Protein 3MTS (pdb70)

InterPro domains:
  IPR000953 Chromo/chromo shadow domain [PS50013] (43-91)
  IPR000953 Chromo/chromo shadow domain [SM00298] (42-94)
  IPR001214 SET domain [PF00856] (255-366)
  IPR001214 SET domain [PS50280] (243-366)
  IPR001214 SET domain [SM00317] (243-372)
  IPR003616 Post-SET domain [PS50868] (396-412)
  IPR003616 Post-SET domain [SM00508] (396-412)
  IPR007728 Pre-SET domain [PF05033] (141-235)
  IPR007728 Pre-SET domain [PS50867] (179-240)
  IPR007728 Pre-SET domain [SM00468] (132-227)
  IPR011381 Histone-lysine N-methyltransferase SUV39H1/2-like [PIRSF009343] (6-412)
  IPR011381 Histone-lysine N-methyltransferase SUV39H1/2-like [PS51579] (1-411)
  IPR016197 Chromo-like domain superfamily [SSF54160] (30-92)
  IPR023779 Chromo domain, conserved site [PS00598] (60-80)
  IPR023780 Chromo domain [PF00385] (43-91)
  IPR046341 SET domain superfamily [G3DSA:2.170.270.10] (137-412)
  IPR046341 SET domain superfamily [SSF82199] (143-369)
  IPR050973 Histone-lysine N-methyltransferase, H3 Lys-9 specific [PTHR46223] (3-412)

Solvent-accessible surface area: 11689 Å² total; per-residue (Å²): 100,88,18,93,94,17,60,62,11,64,80,112,94,91,61,55,63,3,39,0,18,46,160,76,124,90,63,99,84,26,61,92,31,28,66,136,96,13,153,20,87,206,66,11,134,100,31,32,96,55,33,11,129,36,25,20,164,60,38,59,95,133,100,98,16,26,22,0,29,50,10,26,96,114,223,96,55,49,68,4,38,0,24,45,103,74,128,85,73,102,93,26,62,115,32,32,71,106,101,4,170,12,91,87,1,11,76,0,6,35,64,7,7,11,80,7,10,24,103,93,72,70,103,114,87,9,28,25,0,30,68,60,99,108,96,219,153,53,47,62,0,40,0,21,39,108,76,124,80,90,114,39,30,61,101,28,43,93,139,103,20,94,18,105,88,2,9,75,0,1,48,56,7,69,96,46,20,109,143,92,165

GO terms:
  GO:0000785 chromatin (C, IDA)
  GO:0000792 heterochromatin (C, IDA)
  GO:0005634 nucleus (C, IDA)
  GO:0005721 pericentric heterochromatin (C, IDA)
  GO:0044725 epigenetic programming in the zygotic pronuclei (P, IDA)
  GO:0031507 heterochromatin formation (P, IDA)
  GO:0070828 heterochromatin organization (P, IDA)
  GO:0140949 histone H3K9 trimethyltransferase activity (F, IDA)
  GO:0071456 cellular response to hypoxia (P, IDA)
  GO:0046974 histone H3K9 methyltransferase activity (F, IDA)
  GO:0006974 DNA damage response (P, IDA)
  GO:0000122 negative regulation of transcription by RNA polymerase II (P, IMP)
  GO:0033553 rDNA heterochromatin (C, IDA)
  GO:0005677 chromatin silencing complex (C, IDA)
  GO:0031508 pericentric heterochromatin formation (P, IDA)
  GO:0140258 histone H3K14ub reader activity (F, IDA)
  GO:0000183 rDNA heterochromatin formation (P, IDA)
  GO:0005634 nucleus (C, EXP)
  GO:0005652 nuclear lamina (C, EXP)
  GO:0005694 chromosome (C, EXP)

B-factor: mean 42.39, std 12.96, range [16.08, 87.08]

Foldseek 3Di:
DDFPAWDDWDDDDPWIWTFTDDDPDDPVPTDIDTPVVDDPPVRVVVVVVVVVVVVVVVVVVD/DAFPAWDDWDDDDPWIWTFTDHPPDDPVVTDIDTPVVDDCVVRVVVVVVVVVVVVVVVVPD/DAFPAWDDWDADPNWIKTFTDHVPDDPVPTDIDTPVVDDPPVRVVVVVVVVVVVVVVD

CATH classification: 2.40.50.40

Sequence (181 aa):
GEVEYLCDYKKIREQEYYLVKWRGYPDSESTWEPRQNLKCVRILKQFHKDLERELLRRHHRSGEVEYLCDYKKIREQEYYLVKWRGYPDSESTWEPRQNLKCVRILKQFHKDLERELLRRHHRGEVEYLCDYKKIREQEYYLVKWRGYPDSESTWEPRQNLKCVRILKQFHKDLERELLRR

Radius of gyration: 18.35 Å; Cα contacts (8 Å, |Δi|>4): 255; chains: 3; bounding box: 36×42×57 Å

Organism: Homo sapiens (NCBI:txid9606)

Nearest PDB structures (foldseek):
  3mts-assembly2_B  TM=9.849E-01  e=9.466E-09  Homo sapiens
  3mts-assembly3_C  TM=9.686E-01  e=2.629E-08  Homo sapiens
  1q3l-assembly1_A  TM=9.397E-01  e=1.989E-03  Drosophila melanogaster
  3f2u-assembly1_A-2  TM=8.766E-01  e=2.567E-03  Homo sapiens
  3gv6-assembly1_A  TM=8.962E-01  e=7.599E-03  Homo sapiens

Structure (mmCIF, N/CA/C/O backbone):
data_3MTS
#
_entry.id   3MTS
#
_cell.length_a   99.528
_cell.length_b   99.528
_cell.length_c   118.321
_cell.angle_alpha   90.00
_cell.angle_beta   90.00
_cell.angle_gamma   120.00
#
_symmetry.space_group_name_H-M   'H 3 2'
#
loop_
_entity.id
_entity.type
_entity.pdbx_description
1 polymer 'Histone-lysine N-methyltransferase SUV39H1'
2 water water
#
loop_
_atom_site.group_PDB
_atom_site.id
_atom_site.type_symbol
_atom_site.label_atom_id
_atom_site.label_alt_id
_atom_site.label_comp_id
_atom_site.label_asym_id
_atom_site.label_entity_id
_atom_site.label_seq_id
_atom_site.pdbx_PDB_ins_code
_atom_site.Cartn_x
_atom_site.Cartn_y
_atom_site.Cartn_z
_atom_site.occupancy
_atom_site.B_iso_or_equiv
_atom_site.auth_seq_id
_atom_site.auth_comp_id
_atom_site.auth_asym_id
_atom_site.auth_atom_id
_atom_site.pdbx_PDB_model_num
ATOM 1 N N . GLY A 1 1 ? -20.591 17.936 48.896 1.00 43.06 43 GLY A N 1
ATOM 2 C CA . GLY A 1 1 ? -19.198 18.421 49.155 1.00 41.14 43 GLY A CA 1
ATOM 3 C C . GLY A 1 1 ? -18.881 19.514 48.155 1.00 40.56 43 GLY A C 1
ATOM 4 O O . GLY A 1 1 ? -19.201 19.386 46.982 1.00 41.43 43 GLY A O 1
ATOM 5 N N . GLU A 1 2 ? -18.294 20.606 48.617 1.00 38.81 44 GLU A N 1
ATOM 6 C CA . GLU A 1 2 ? -17.999 21.714 47.722 1.00 38.01 44 GLU A CA 1
ATOM 7 C C . GLU A 1 2 ? -16.507 22.000 47.751 1.00 35.31 44 GLU A C 1
ATOM 8 O O . GLU A 1 2 ? -15.912 22.207 48.828 1.00 33.98 44 GLU A O 1
ATOM 14 N N . VAL A 1 3 ? -15.905 21.985 46.568 1.00 33.69 45 VAL A N 1
ATOM 15 C CA . VAL A 1 3 ? -14.490 22.293 46.449 1.00 32.35 45 VAL A CA 1
ATOM 16 C C . VAL A 1 3 ? -14.337 23.790 46.605 1.00 32.48 45 VAL A C 1
ATOM 17 O O . VAL A 1 3 ? -14.944 24.552 45.837 1.00 33.81 45 VAL A O 1
ATOM 21 N N . GLU A 1 4 ? -13.546 24.216 47.592 1.00 31.25 46 GLU A N 1
ATOM 22 C CA . GLU A 1 4 ? -13.146 25.615 47.673 1.00 32.38 46 GLU A CA 1
ATOM 23 C C . GLU A 1 4 ? -12.028 25.947 46.676 1.00 31.19 46 GLU A C 1
ATOM 24 O O . GLU A 1 4 ? -12.097 26.950 45.992 1.00 32.16 46 GLU A O 1
ATOM 30 N N . TYR A 1 5 ? -10.988 25.114 46.619 1.00 29.54 47 TYR A N 1
ATOM 31 C CA . TYR A 1 5 ? -9.901 25.270 45.642 1.00 28.33 47 TYR A CA 1
ATOM 32 C C . TYR A 1 5 ? -9.085 23.990 45.537 1.00 27.67 47 TYR A C 1
ATOM 33 O O . TYR A 1 5 ? -9.159 23.122 46.429 1.00 25.86 47 TYR A O 1
ATOM 42 N N . LEU A 1 6 ? -8.317 23.901 44.443 1.00 26.75 48 LEU A N 1
ATOM 43 C CA . LEU A 1 6 ? -7.439 22.773 44.155 1.00 27.16 48 LEU A CA 1
ATOM 44 C C . LEU A 1 6 ? -5.994 23.137 44.486 1.00 27.99 48 LEU A C 1
ATOM 45 O O . LEU A 1 6 ? -5.523 24.235 44.180 1.00 27.09 48 LEU A O 1
ATOM 50 N N . CYS A 1 7 ? -5.290 22.206 45.118 1.00 29.98 49 CYS A N 1
ATOM 51 C CA . CYS A 1 7 ? -3.963 22.482 45.628 1.00 32.08 49 CYS A CA 1
ATOM 52 C C . CYS A 1 7 ? -2.843 21.833 44.833 1.00 32.79 49 CYS A C 1
ATOM 53 O O . CYS A 1 7 ? -1.699 22.250 44.967 1.00 33.87 49 CYS A O 1
ATOM 56 N N . ASP A 1 8 ? -3.163 20.809 44.048 1.00 32.68 50 ASP A N 1
ATOM 57 C CA . ASP A 1 8 ? -2.150 19.994 43.401 1.00 34.90 50 ASP A CA 1
ATOM 58 C C . ASP A 1 8 ? -2.792 18.956 42.476 1.00 35.24 50 ASP A C 1
ATOM 59 O O . ASP A 1 8 ? -4.011 18.753 42.507 1.00 35.13 50 ASP A O 1
ATOM 64 N N . TYR A 1 9 ? -1.976 18.306 41.658 1.00 36.49 51 TYR A N 1
ATOM 65 C CA . TYR A 1 9 ? -2.459 17.410 40.609 1.00 38.05 51 TYR A CA 1
ATOM 66 C C . TYR A 1 9 ? -1.472 16.276 40.397 1.00 41.07 51 TYR A C 1
ATOM 67 O O . TYR A 1 9 ? -0.273 16.510 40.364 1.00 41.54 51 TYR A O 1
ATOM 76 N N . LYS A 1 10 ? -1.969 15.052 40.262 1.00 43.91 52 LYS A N 1
ATOM 77 C CA . LYS A 1 10 ? -1.100 13.916 39.929 1.00 48.87 52 LYS A CA 1
ATOM 78 C C . LYS A 1 10 ? -1.847 12.907 39.073 1.00 51.91 52 LYS A C 1
ATOM 79 O O . LYS A 1 10 ? -3.089 12.894 39.019 1.00 50.95 52 LYS A O 1
ATOM 85 N N . LYS A 1 11 ? -1.079 12.078 38.382 1.00 56.58 53 LYS A N 1
ATOM 86 C CA . LYS A 1 11 ? -1.646 11.124 37.460 1.00 60.48 53 LYS A CA 1
ATOM 87 C C . LYS A 1 11 ? -1.008 9.776 37.722 1.00 65.32 53 LYS A C 1
ATOM 88 O O . LYS A 1 11 ? 0.162 9.589 37.404 1.00 67.61 53 LYS A O 1
ATOM 94 N N . ILE A 1 12 ? -1.751 8.856 38.346 1.00 67.85 54 ILE A N 1
ATOM 95 C CA . ILE A 1 12 ? -1.334 7.442 38.384 1.00 73.56 54 ILE A CA 1
ATOM 96 C C . ILE A 1 12 ? -2.432 6.492 37.883 1.00 76.41 54 ILE A C 1
ATOM 97 O O . ILE A 1 12 ? -3.510 6.440 38.471 1.00 75.73 54 ILE A O 1
ATOM 102 N N . ARG A 1 13 ? -2.203 5.773 36.786 1.00 80.38 55 ARG A N 1
ATOM 103 C CA . ARG A 1 13 ? -1.154 6.036 35.794 1.00 81.28 55 ARG A CA 1
ATOM 104 C C . ARG A 1 13 ? -1.916 6.463 34.549 1.00 80.28 55 ARG A C 1
ATOM 105 O O . ARG A 1 13 ? -1.394 7.198 33.700 1.00 79.46 55 ARG A O 1
ATOM 107 N N . GLU A 1 14 ? -3.153 5.970 34.455 1.00 80.91 56 GLU A N 1
ATOM 108 C CA . GLU A 1 14 ? -4.172 6.502 33.559 1.00 78.91 56 GLU A CA 1
ATOM 109 C C . GLU A 1 14 ? -5.089 7.458 34.334 1.00 74.05 56 GLU A C 1
ATOM 110 O O . GLU A 1 14 ? -5.658 8.384 33.761 1.00 71.72 56 GLU A O 1
ATOM 112 N N . GLN A 1 15 ? -5.209 7.237 35.641 1.00 72.35 57 GLN A N 1
ATOM 113 C CA . GLN A 1 15 ? -6.147 7.973 36.487 1.00 68.27 57 GLN A CA 1
ATOM 114 C C . GLN A 1 15 ? -5.586 9.316 37.022 1.00 62.90 57 GLN A C 1
ATOM 115 O O . GLN A 1 15 ? -4.495 9.362 37.591 1.00 62.42 57 GLN A O 1
ATOM 121 N N . GLU A 1 16 ? -6.336 10.400 36.836 1.00 59.04 58 GLU A N 1
ATOM 122 C CA . GLU A 1 16 ? -5.958 11.722 37.389 1.00 54.52 58 GLU A CA 1
ATOM 123 C C . GLU A 1 16 ? -6.536 11.985 38.790 1.00 51.49 58 GLU A C 1
ATOM 124 O O . GLU A 1 16 ? -7.701 11.681 39.049 1.00 51.73 58 GLU A O 1
ATOM 130 N N . TYR A 1 17 ? -5.712 12.574 39.662 1.00 48.55 59 TYR A N 1
ATOM 131 C CA . TYR A 1 17 ? -6.087 12.936 41.045 1.00 45.88 59 TYR A CA 1
ATOM 132 C C . TYR A 1 17 ? -5.787 14.398 41.359 1.00 42.18 59 TYR A C 1
ATOM 133 O O . TYR A 1 17 ? -4.793 14.948 40.883 1.00 41.84 59 TYR A O 1
ATOM 142 N N . TYR A 1 18 ? -6.628 14.996 42.204 1.00 39.37 60 TYR A N 1
ATOM 143 C CA . TYR A 1 18 ? -6.525 16.401 42.602 1.00 35.89 60 TYR A CA 1
ATOM 144 C C . TYR A 1 18 ? -6.526 16.522 44.120 1.00 35.17 60 TYR A C 1
ATOM 145 O O . TYR A 1 18 ? -7.342 15.867 44.783 1.00 35.30 60 TYR A O 1
ATOM 154 N N . LEU A 1 19 ? -5.606 17.326 44.666 1.00 33.24 61 LEU A N 1
ATOM 155 C CA . LEU A 1 19 ? -5.597 17.587 46.098 1.00 32.56 61 LEU A CA 1
ATOM 156 C C . LEU A 1 19 ? -6.624 18.715 46.342 1.00 31.09 61 LEU A C 1
ATOM 157 O O . LEU A 1 19 ? -6.457 19.848 45.888 1.00 30.16 61 LEU A O 1
ATOM 162 N N . VAL A 1 20 ? -7.713 18.360 47.014 1.00 30.84 62 VAL A N 1
ATOM 163 C CA . VAL A 1 20 ? -8.908 19.203 47.100 1.00 30.08 62 VAL A CA 1
ATOM 164 C C . VAL A 1 20 ? -8.995 19.832 48.477 1.00 29.58 62 VAL A C 1
ATOM 165 O O . VAL A 1 20 ? -9.046 19.108 49.495 1.00 31.42 62 VAL A O 1
ATOM 169 N N . LYS A 1 21 ? -9.026 21.155 48.534 1.00 27.94 63 LYS A N 1
ATOM 170 C CA . LYS A 1 21 ? -9.382 21.840 49.784 1.00 28.61 63 LYS A CA 1
ATOM 171 C C . LYS A 1 21 ? -10.910 22.043 49.873 1.00 28.40 63 LYS A C 1
ATOM 172 O O . LYS A 1 21 ? -11.483 22.823 49.127 1.00 27.65 63 LYS A O 1
ATOM 178 N N . TRP A 1 22 ? -11.554 21.335 50.796 1.00 29.10 64 TRP A N 1
ATOM 179 C CA . TRP A 1 22 ? -13.020 21.366 50.929 1.00 29.54 64 TRP A CA 1
ATOM 180 C C . TRP A 1 22 ? -13.523 22.574 51.704 1.00 30.91 64 TRP A C 1
ATOM 181 O O . TRP A 1 22 ? -12.964 22.939 52.750 1.00 31.01 64 TRP A O 1
ATOM 192 N N . ARG A 1 23 ? -14.590 23.176 51.198 1.00 31.67 65 ARG A N 1
ATOM 193 C CA . ARG A 1 23 ? -15.324 24.180 51.958 1.00 34.71 65 ARG A CA 1
ATOM 194 C C . ARG A 1 23 ? -15.696 23.586 53.311 1.00 35.51 65 ARG A C 1
ATOM 195 O O . ARG A 1 23 ? -16.225 22.472 53.374 1.00 35.49 65 ARG A O 1
ATOM 203 N N . GLY A 1 24 ? -15.383 24.308 54.385 1.00 36.72 66 GLY A N 1
ATOM 204 C CA . GLY A 1 24 ? -15.699 23.853 55.745 1.00 38.15 66 GLY A CA 1
ATOM 205 C C . GLY A 1 24 ? -14.638 22.993 56.401 1.00 38.66 66 GLY A C 1
ATOM 206 O O . GLY A 1 24 ? -14.817 22.541 57.525 1.00 39.80 66 GLY A O 1
ATOM 207 N N . TYR A 1 25 ? -13.541 22.725 55.697 1.00 38.33 67 TYR A N 1
ATOM 208 C CA . TYR A 1 25 ? -12.405 22.013 56.296 1.00 39.69 67 TYR A CA 1
ATOM 209 C C . TYR A 1 25 ? -11.249 22.993 56.287 1.00 41.65 67 TYR A C 1
ATOM 210 O O . TYR A 1 25 ? -11.199 23.849 55.394 1.00 42.21 67 TYR A O 1
ATOM 219 N N . PRO A 1 26 ? -10.320 22.897 57.262 1.00 43.77 68 PRO A N 1
ATOM 220 C CA . PRO A 1 26 ? -9.088 23.701 57.153 1.00 45.94 68 PRO A CA 1
ATOM 221 C C . PRO A 1 26 ? -8.206 23.245 55.974 1.00 45.82 68 PRO A C 1
ATOM 222 O O . PRO A 1 26 ? -8.375 22.124 55.502 1.00 44.67 68 PRO A O 1
ATOM 226 N N . ASP A 1 27 ? -7.268 24.092 55.526 1.00 48.57 69 ASP A N 1
ATOM 227 C CA . ASP A 1 27 ? -6.283 23.714 54.465 1.00 49.55 69 ASP A CA 1
ATOM 228 C C . ASP A 1 27 ? -5.569 22.366 54.702 1.00 50.88 69 ASP A C 1
ATOM 229 O O . ASP A 1 27 ? -5.391 21.581 53.777 1.00 51.18 69 ASP A O 1
ATOM 231 N N . SER A 1 28 ? -5.176 22.084 55.931 1.00 53.27 70 SER A N 1
ATOM 232 C CA . SER A 1 28 ? -4.459 20.844 56.208 1.00 54.92 70 SER A CA 1
ATOM 233 C C . SER A 1 28 ? -5.369 19.613 56.099 1.00 54.18 70 SER A C 1
ATOM 234 O O . SER A 1 28 ? -4.892 18.470 56.183 1.00 55.92 70 SER A O 1
ATOM 237 N N . GLU A 1 29 ? -6.673 19.830 55.936 1.00 52.08 71 GLU A N 1
ATOM 238 C CA . GLU A 1 29 ? -7.567 18.697 55.769 1.00 50.89 71 GLU A CA 1
ATOM 239 C C . GLU A 1 29 ? -7.887 18.392 54.309 1.00 47.89 71 GLU A C 1
ATOM 240 O O . GLU A 1 29 ? -8.813 17.631 54.028 1.00 47.91 71 GLU A O 1
ATOM 246 N N . SER A 1 30 ? -7.109 18.944 53.380 1.00 45.38 72 SER A N 1
ATOM 247 C CA . SER A 1 30 ? -7.328 18.640 51.963 1.00 42.24 72 SER A CA 1
ATOM 248 C C . SER A 1 30 ? -7.094 17.143 51.661 1.00 41.58 72 SER A C 1
ATOM 249 O O . SER A 1 30 ? -6.285 16.507 52.314 1.00 43.08 72 SER A O 1
ATOM 252 N N . THR A 1 31 ? -7.840 16.577 50.715 1.00 39.50 73 THR A N 1
ATOM 253 C CA . THR A 1 31 ? -7.698 15.156 50.378 1.00 39.80 73 THR A CA 1
ATOM 254 C C . THR A 1 31 ? -7.579 14.943 48.872 1.00 38.89 73 THR A C 1
ATOM 255 O O . THR A 1 31 ? -8.116 15.717 48.072 1.00 36.28 73 THR A O 1
ATOM 259 N N . TRP A 1 32 ? -6.904 13.859 48.502 1.00 39.71 74 TRP A N 1
ATOM 260 C CA . TRP A 1 32 ? -6.735 13.509 47.102 1.00 39.38 74 TRP A CA 1
ATOM 261 C C . TRP A 1 32 ? -8.016 12.910 46.555 1.00 39.66 74 TRP A C 1
ATOM 262 O O . TRP A 1 32 ? -8.595 12.021 47.162 1.00 40.61 74 TRP A O 1
ATOM 273 N N . GLU A 1 33 ? -8.466 13.402 45.404 1.00 39.15 75 GLU A N 1
ATOM 274 C CA . GLU A 1 33 ? -9.733 12.952 44.823 1.00 40.05 75 GLU A CA 1
ATOM 275 C C . GLU A 1 33 ? -9.605 12.723 43.329 1.00 41.27 75 GLU A C 1
ATOM 276 O O . GLU A 1 33 ? -9.084 13.590 42.624 1.00 39.58 75 GLU A O 1
ATOM 282 N N . PRO A 1 34 ? -10.126 11.581 42.832 1.00 44.30 76 PRO A N 1
ATOM 283 C CA . PRO A 1 34 ? -10.036 11.267 41.412 1.00 46.77 76 PRO A CA 1
ATOM 284 C C . PRO A 1 34 ? -10.921 12.207 40.598 1.00 46.36 76 PRO A C 1
ATOM 285 O O . PRO A 1 34 ? -11.971 12.624 41.084 1.00 45.38 76 PRO A O 1
ATOM 289 N N . ARG A 1 35 ? -10.493 12.532 39.382 1.00 47.81 77 ARG A N 1
ATOM 290 C CA . ARG A 1 35 ? -11.219 13.469 38.519 1.00 48.78 77 ARG A CA 1
ATOM 291 C C . ARG A 1 35 ? -12.750 13.319 38.489 1.00 50.74 77 ARG A C 1
ATOM 292 O O . ARG A 1 35 ? -13.455 14.328 38.572 1.00 49.12 77 ARG A O 1
ATOM 300 N N . GLN A 1 36 ? -13.265 12.086 38.393 1.00 54.96 78 GLN A N 1
ATOM 301 C CA . GLN A 1 36 ? -14.733 11.874 38.271 1.00 58.33 78 GLN A CA 1
ATOM 302 C C . GLN A 1 36 ? -15.531 12.214 39.527 1.00 57.35 78 GLN A C 1
ATOM 303 O O . GLN A 1 36 ? -16.762 12.335 39.463 1.00 59.32 78 GLN A O 1
ATOM 309 N N . ASN A 1 37 ? -14.859 12.326 40.667 1.00 55.13 79 ASN A N 1
ATOM 310 C CA . ASN A 1 37 ? -15.539 12.775 41.878 1.00 54.53 79 ASN A CA 1
ATOM 311 C C . ASN A 1 37 ? -15.931 14.256 41.843 1.00 52.03 79 ASN A C 1
ATOM 312 O O . ASN A 1 37 ? -16.815 14.676 42.593 1.00 51.81 79 ASN A O 1
ATOM 317 N N . LEU A 1 38 ? -15.281 15.037 40.974 1.00 50.41 80 LEU A N 1
ATOM 318 C CA . LEU A 1 38 ? -15.397 16.505 41.017 1.00 47.90 80 LEU A CA 1
ATOM 319 C C . LEU A 1 38 ? -16.240 17.106 39.883 1.00 48.85 80 LEU A C 1
ATOM 320 O O . LEU A 1 38 ? -16.150 16.684 38.733 1.00 50.02 80 LEU A O 1
ATOM 325 N N . LYS A 1 39 ? -17.039 18.108 40.245 1.00 48.66 81 LYS A N 1
ATOM 326 C CA . LYS A 1 39 ? -17.959 18.814 39.349 1.00 50.12 81 LYS A CA 1
ATOM 327 C C . LYS A 1 39 ? -17.448 20.231 39.008 1.00 47.74 81 LYS A C 1
ATOM 328 O O . LYS A 1 39 ? -17.955 20.879 38.087 1.00 49.58 81 LYS A O 1
ATOM 334 N N . CYS A 1 40 ? -16.436 20.691 39.739 1.00 43.94 82 CYS A N 1
ATOM 335 C CA . CYS A 1 40 ? -15.985 22.086 39.685 1.00 41.78 82 CYS A CA 1
ATOM 336 C C . CYS A 1 40 ? -15.174 22.457 38.433 1.00 39.86 82 CYS A C 1
ATOM 337 O O . CYS A 1 40 ? -13.953 22.703 38.518 1.00 37.17 82 CYS A O 1
ATOM 340 N N . VAL A 1 41 ? -15.852 22.517 37.286 1.00 39.94 83 VAL A N 1
ATOM 341 C CA . VAL A 1 41 ? -15.158 22.663 36.006 1.00 39.15 83 VAL A CA 1
ATOM 342 C C . VAL A 1 41 ? -14.455 24.008 35.813 1.00 36.95 83 VAL A C 1
ATOM 343 O O . VAL A 1 41 ? -13.384 24.041 35.221 1.00 34.64 83 VAL A O 1
ATOM 347 N N . ARG A 1 42 ? -15.034 25.098 36.324 1.00 36.53 84 ARG A N 1
ATOM 348 C CA . ARG A 1 42 ? -14.398 26.432 36.211 1.00 35.53 84 ARG A CA 1
ATOM 349 C C . ARG A 1 42 ? -13.084 26.494 36.982 1.00 33.05 84 ARG A C 1
ATOM 350 O O . ARG A 1 42 ? -12.073 26.971 36.483 1.00 31.50 84 ARG A O 1
ATOM 358 N N . ILE A 1 43 ? -13.120 25.966 38.198 1.00 32.45 85 ILE A N 1
ATOM 359 C CA . ILE A 1 43 ? -11.969 25.875 39.090 1.00 31.79 85 ILE A CA 1
ATOM 360 C C . ILE A 1 43 ? -10.889 24.977 38.462 1.00 29.80 85 ILE A C 1
ATOM 361 O O . ILE A 1 43 ? -9.699 25.259 38.553 1.00 28.50 85 ILE A O 1
ATOM 366 N N . LEU A 1 44 ? -11.312 23.884 37.834 1.00 29.94 86 LEU A N 1
ATOM 367 C CA . LEU A 1 44 ? -10.359 22.968 37.196 1.00 29.63 86 LEU A CA 1
ATOM 368 C C . LEU A 1 44 ? -9.635 23.646 36.049 1.00 28.63 86 LEU A C 1
ATOM 369 O O . LEU A 1 44 ? -8.415 23.503 35.900 1.00 27.00 86 LEU A O 1
ATOM 374 N N . LYS A 1 45 ? -10.404 24.386 35.252 1.00 28.54 87 LYS A N 1
ATOM 375 C CA . LYS A 1 45 ? -9.864 25.137 34.122 1.00 29.73 87 LYS A CA 1
ATOM 376 C C . LYS A 1 45 ? -8.851 26.168 34.658 1.00 27.75 87 LYS A C 1
ATOM 377 O O . LYS A 1 45 ? -7.713 26.161 34.218 1.00 27.19 87 LYS A O 1
ATOM 383 N N . GLN A 1 46 ? -9.244 27.002 35.638 1.00 26.53 88 GLN A N 1
ATOM 384 C CA . GLN A 1 46 ? -8.314 27.999 36.220 1.00 25.58 88 GLN A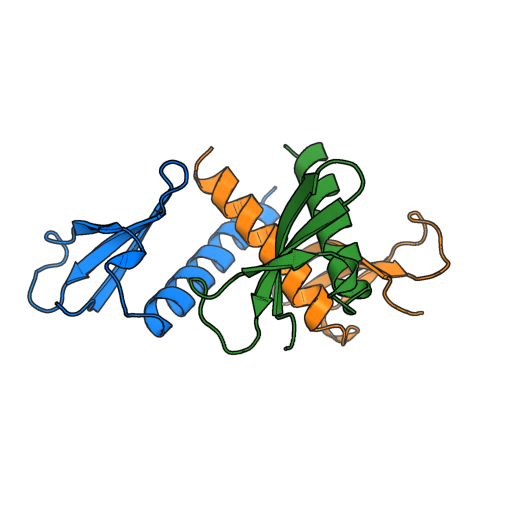 CA 1
ATOM 385 C C . GLN A 1 46 ? -7.049 27.335 36.773 1.00 24.36 88 GLN A C 1
ATOM 386 O O . GLN A 1 46 ? -5.929 27.832 36.548 1.00 23.95 88 GLN A O 1
ATOM 392 N N . PHE A 1 47 ? -7.233 26.210 37.468 1.00 23.67 89 PHE A N 1
ATOM 393 C CA . PHE A 1 47 ? -6.111 25.458 38.052 1.00 24.12 89 PHE A CA 1
ATOM 394 C C . PHE A 1 47 ? -5.180 24.993 36.938 1.00 24.04 89 PHE A C 1
ATOM 395 O O . PHE A 1 47 ? -3.972 25.209 37.007 1.00 23.22 89 PHE A O 1
ATOM 403 N N . HIS A 1 48 ? -5.757 24.408 35.882 1.00 24.91 90 HIS A N 1
ATOM 404 C CA . HIS A 1 48 ? -4.943 23.920 34.782 1.00 25.30 90 HIS A CA 1
ATOM 405 C C . HIS A 1 48 ? -4.212 25.017 34.027 1.00 25.15 90 HIS A C 1
ATOM 406 O O . HIS A 1 48 ? -3.055 24.833 33.695 1.00 25.04 90 HIS A O 1
ATOM 413 N N . LYS A 1 49 ? -4.874 26.143 33.774 1.00 25.43 91 LYS A N 1
ATOM 414 C CA . LYS A 1 49 ? -4.228 27.261 33.109 1.00 26.73 91 LYS A CA 1
ATOM 415 C C . LYS A 1 49 ? -3.057 27.754 33.932 1.00 27.25 91 LYS A C 1
ATOM 416 O O . LYS A 1 49 ? -1.960 27.945 33.399 1.00 27.68 91 LYS A O 1
ATOM 422 N N . ASP A 1 50 ? -3.279 27.910 35.229 1.00 27.09 92 ASP A N 1
ATOM 423 C CA . ASP A 1 50 ? -2.222 28.333 36.125 1.00 27.70 92 ASP A CA 1
ATOM 424 C C . ASP A 1 50 ? -1.028 27.389 36.046 1.00 28.61 92 ASP A C 1
ATOM 425 O O . ASP A 1 50 ? 0.115 27.850 35.835 1.00 29.45 92 ASP A O 1
ATOM 430 N N . LEU A 1 51 ? -1.284 26.080 36.188 1.00 28.23 93 LEU A N 1
ATOM 431 C CA . LEU A 1 51 ? -0.210 25.098 36.118 1.00 29.34 93 LEU A CA 1
ATOM 432 C C . LEU A 1 51 ? 0.436 25.102 34.715 1.00 29.63 93 LEU A C 1
ATOM 433 O O . LEU A 1 51 ? 1.664 25.145 34.606 1.00 30.88 93 LEU A O 1
ATOM 438 N N . GLU A 1 52 ? -0.370 25.108 33.649 1.00 28.47 94 GLU A N 1
ATOM 439 C CA . GLU A 1 52 ? 0.196 25.232 32.290 1.00 28.81 94 GLU A CA 1
ATOM 440 C C . GLU A 1 52 ? 1.201 26.386 32.211 1.00 28.67 94 GLU A C 1
ATOM 441 O O . GLU A 1 52 ? 2.292 26.200 31.681 1.00 28.82 94 GLU A O 1
ATOM 447 N N . ARG A 1 53 ? 0.846 27.572 32.713 1.00 28.50 95 ARG A N 1
ATOM 448 C CA . ARG A 1 53 ? 1.780 28.714 32.643 1.00 31.13 95 ARG A CA 1
ATOM 449 C C . ARG A 1 53 ? 3.121 28.405 33.343 1.00 32.74 95 ARG A C 1
ATOM 450 O O . ARG A 1 53 ? 4.174 28.766 32.835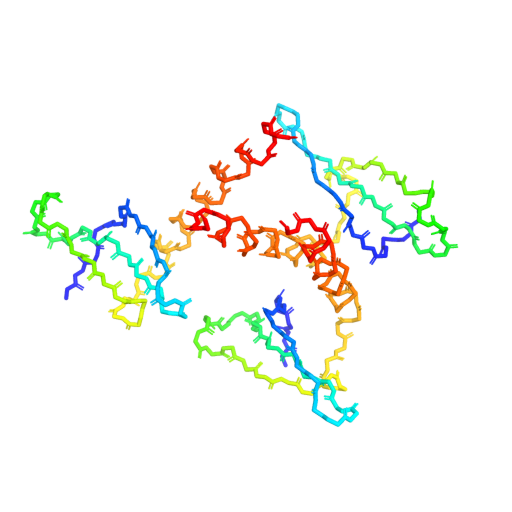 1.00 34.26 95 ARG A O 1
ATOM 458 N N . GLU A 1 54 ? 3.072 27.737 34.498 1.00 33.18 96 GLU A N 1
ATOM 459 C CA . GLU A 1 54 ? 4.277 27.376 35.257 1.00 35.41 96 GLU A CA 1
ATOM 460 C C . GLU A 1 54 ? 5.152 26.360 34.521 1.00 37.33 96 GLU A C 1
ATOM 461 O O . GLU A 1 54 ? 6.375 26.550 34.428 1.00 39.58 96 GLU A O 1
ATOM 463 N N . LEU A 1 55 ? 4.540 25.302 33.985 1.00 36.75 97 LEU A N 1
ATOM 464 C CA . LEU A 1 55 ? 5.275 24.350 33.135 1.00 38.84 97 LEU A CA 1
ATOM 465 C C . LEU A 1 55 ? 5.854 25.014 31.877 1.00 39.04 97 LEU A C 1
ATOM 466 O O . LEU A 1 55 ? 6.955 24.670 31.463 1.00 40.22 97 LEU A O 1
ATOM 471 N N . LEU A 1 56 ? 5.124 25.967 31.290 1.00 38.10 98 LEU A N 1
ATOM 472 C CA . LEU A 1 56 ? 5.638 26.716 30.132 1.00 39.34 98 LEU A CA 1
ATOM 473 C C . LEU A 1 56 ? 6.863 27.536 30.552 1.00 42.07 98 LEU A C 1
ATOM 474 O O . LEU A 1 56 ? 7.898 27.423 29.899 1.00 43.60 98 LEU A O 1
ATOM 479 N N . ARG A 1 57 ? 6.758 28.325 31.635 1.00 43.59 99 ARG A N 1
ATOM 480 C CA . ARG A 1 57 ? 7.933 29.019 32.222 1.00 48.07 99 ARG A CA 1
ATOM 481 C C . ARG A 1 57 ? 9.163 28.089 32.340 1.00 51.27 99 ARG A C 1
ATOM 482 O O . ARG A 1 57 ? 10.249 28.434 31.858 1.00 53.36 99 ARG A O 1
ATOM 490 N N . ARG A 1 58 ? 8.964 26.905 32.935 1.00 53.03 100 ARG A N 1
ATOM 491 C CA . ARG A 1 58 ? 9.983 25.833 33.006 1.00 56.67 100 ARG A CA 1
ATOM 492 C C . ARG A 1 58 ? 10.487 25.283 31.660 1.00 58.70 100 ARG A C 1
ATOM 493 O O . ARG A 1 58 ? 11.663 24.932 31.534 1.00 62.18 100 ARG A O 1
ATOM 495 N N . HIS A 1 59 ? 9.610 25.209 30.659 1.00 57.68 101 HIS A N 1
ATOM 496 C CA . HIS A 1 59 ? 9.953 24.682 29.336 1.00 59.03 101 HIS A CA 1
ATOM 497 C C . HIS A 1 59 ? 10.908 25.661 28.638 1.00 61.06 101 HIS A C 1
ATOM 498 O O . HIS A 1 59 ? 11.864 25.252 27.965 1.00 62.64 101 HIS A O 1
ATOM 505 N N . HIS A 1 60 ? 10.655 26.954 28.844 1.00 61.41 102 HIS A N 1
ATOM 506 C CA . HIS A 1 60 ? 11.458 28.028 28.256 1.00 63.70 102 HIS A CA 1
ATOM 507 C C . HIS A 1 60 ? 12.861 28.082 28.838 1.00 67.31 102 HIS A C 1
ATOM 508 O O . HIS A 1 60 ? 13.823 28.286 28.092 1.00 69.08 102 HIS A O 1
ATOM 515 N N . ARG A 1 61 ? 12.967 27.887 30.158 1.00 68.93 103 ARG A N 1
ATOM 516 C CA . ARG A 1 61 ? 14.264 27.790 30.834 1.00 72.90 103 ARG A CA 1
ATOM 517 C C . ARG A 1 61 ? 15.236 26.899 30.042 1.00 75.66 103 ARG A C 1
ATOM 518 O O . ARG A 1 61 ? 16.383 27.284 29.804 1.00 78.29 103 ARG A O 1
ATOM 520 N N . SER A 1 62 ? 14.756 25.730 29.611 1.00 75.63 104 SER A N 1
ATOM 521 C CA . SER A 1 62 ? 15.554 24.786 28.820 1.00 78.22 104 SER A CA 1
ATOM 522 C C . SER A 1 62 ? 15.544 25.156 27.343 1.00 77.68 104 SER A C 1
ATOM 523 O O . SER A 1 62 ? 16.400 24.701 26.578 1.00 80.43 104 SER A O 1
ATOM 526 N N . GLY B 1 1 ? 2.250 33.892 3.268 1.00 60.80 43 GLY B N 1
ATOM 527 C CA . GLY B 1 1 ? 1.965 32.467 2.927 1.00 60.35 43 GLY B CA 1
ATOM 528 C C . GLY B 1 1 ? 0.860 31.918 3.808 1.00 57.96 43 GLY B C 1
ATOM 529 O O . GLY B 1 1 ? 0.267 32.648 4.607 1.00 56.48 43 GLY B O 1
ATOM 530 N N . GLU B 1 2 ? 0.585 30.625 3.662 1.00 57.39 44 GLU B N 1
ATOM 531 C CA . GLU B 1 2 ? -0.495 29.982 4.410 1.00 55.24 44 GLU B CA 1
ATOM 532 C C . GLU B 1 2 ? 0.065 28.952 5.391 1.00 52.44 44 GLU B C 1
ATOM 533 O O . GLU B 1 2 ? 0.910 28.128 5.012 1.00 52.87 44 GLU B O 1
ATOM 539 N N . VAL B 1 3 ? -0.419 29.010 6.640 1.00 48.80 45 VAL B N 1
ATOM 540 C CA . VAL B 1 3 ? 0.120 28.219 7.744 1.00 45.33 45 VAL B CA 1
ATOM 541 C C . VAL B 1 3 ? -0.247 26.766 7.565 1.00 44.75 45 VAL B C 1
ATOM 542 O O . VAL B 1 3 ? -1.416 26.429 7.551 1.00 45.10 45 VAL B O 1
ATOM 546 N N . GLU B 1 4 ? 0.753 25.904 7.432 1.00 44.21 46 GLU B N 1
ATOM 547 C CA . GLU B 1 4 ? 0.511 24.468 7.395 1.00 43.70 46 GLU B CA 1
ATOM 548 C C . GLU B 1 4 ? 0.447 23.853 8.809 1.00 41.31 46 GLU B C 1
ATOM 549 O O . GLU B 1 4 ? -0.490 23.110 9.127 1.00 40.45 46 GLU B O 1
ATOM 555 N N . TYR B 1 5 ? 1.453 24.145 9.636 1.00 39.44 47 TYR B N 1
ATOM 556 C CA . TYR B 1 5 ? 1.431 23.802 11.060 1.00 37.89 47 TYR B CA 1
ATOM 557 C C . TYR B 1 5 ? 2.547 24.525 11.780 1.00 37.41 47 TYR B C 1
ATOM 558 O O . TYR B 1 5 ? 3.445 25.103 11.136 1.00 38.28 47 TYR B O 1
ATOM 567 N N . LEU B 1 6 ? 2.478 24.482 13.111 1.00 35.51 48 LEU B N 1
ATOM 568 C CA . LEU B 1 6 ? 3.439 25.147 13.970 1.00 35.27 48 LEU B CA 1
ATOM 569 C C . LEU B 1 6 ? 4.438 24.139 14.531 1.00 36.08 48 LEU B C 1
ATOM 570 O O . LEU B 1 6 ? 4.035 23.065 14.977 1.00 35.12 48 LEU B O 1
ATOM 575 N N . CYS B 1 7 ? 5.729 24.488 14.503 1.00 37.57 49 CYS B N 1
ATOM 576 C CA . CYS B 1 7 ? 6.799 23.555 14.931 1.00 39.63 49 CYS B CA 1
ATOM 577 C C . CYS B 1 7 ? 7.369 23.815 16.326 1.00 39.16 49 CYS B C 1
ATOM 578 O O . CYS B 1 7 ? 7.928 22.912 16.975 1.00 39.94 49 CYS B O 1
ATOM 581 N N . ASP B 1 8 ? 7.238 25.048 16.782 1.00 38.44 50 ASP B 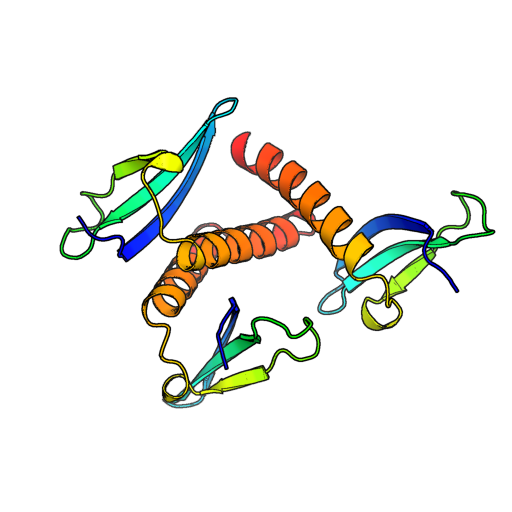N 1
ATOM 582 C CA . ASP B 1 8 ? 7.929 25.467 17.980 1.00 38.87 50 ASP B CA 1
ATOM 583 C C . ASP B 1 8 ? 7.266 26.707 18.528 1.00 37.97 50 ASP B C 1
ATOM 584 O O . ASP B 1 8 ? 6.470 27.350 17.849 1.00 37.21 50 ASP B O 1
ATOM 589 N N . TYR B 1 9 ? 7.593 27.019 19.772 1.00 38.46 51 TYR B N 1
ATOM 590 C CA . TYR B 1 9 ? 6.985 28.106 20.503 1.00 38.34 51 TYR B CA 1
ATOM 591 C C . TYR B 1 9 ? 8.069 28.706 21.395 1.00 40.35 51 TYR B C 1
ATOM 592 O O . TYR B 1 9 ? 8.899 27.965 21.935 1.00 40.61 51 TYR B O 1
ATOM 601 N N . LYS B 1 10 ? 8.078 30.036 21.525 1.00 40.89 52 LYS B N 1
ATOM 602 C CA . LYS B 1 10 ? 9.051 30.739 22.363 1.00 43.79 52 LYS B CA 1
ATOM 603 C C . LYS B 1 10 ? 8.395 32.019 22.880 1.00 44.97 52 LYS B C 1
ATOM 604 O O . LYS B 1 10 ? 7.635 32.669 22.151 1.00 44.31 52 LYS B O 1
ATOM 606 N N . LYS B 1 11 ? 8.644 32.350 24.146 1.00 46.40 53 LYS B N 1
ATOM 607 C CA . LYS B 1 11 ? 8.067 33.546 24.761 1.00 47.80 53 LYS B CA 1
ATOM 608 C C . LYS B 1 11 ? 9.188 34.331 25.415 1.00 50.47 53 LYS B C 1
ATOM 609 O O . LYS B 1 11 ? 9.807 33.860 26.360 1.00 51.51 53 LYS B O 1
ATOM 615 N N . ILE B 1 12 ? 9.472 35.505 24.856 1.00 52.35 54 ILE B N 1
ATOM 616 C CA . ILE B 1 12 ? 10.514 36.402 25.364 1.00 55.99 54 ILE B CA 1
ATOM 617 C C . ILE B 1 12 ? 9.835 37.640 25.937 1.00 57.94 54 ILE B C 1
ATOM 618 O O . ILE B 1 12 ? 9.242 38.438 25.200 1.00 57.41 54 ILE B O 1
ATOM 623 N N . ARG B 1 13 ? 9.918 37.765 27.263 1.00 60.63 55 ARG B N 1
ATOM 624 C CA . ARG B 1 13 ? 9.204 38.788 28.039 1.00 62.95 55 ARG B CA 1
ATOM 625 C C . ARG B 1 13 ? 7.678 38.709 27.839 1.00 61.03 55 ARG B C 1
ATOM 626 O O . ARG B 1 13 ? 7.051 37.705 28.209 1.00 60.03 55 ARG B O 1
ATOM 634 N N . GLU B 1 14 ? 7.085 39.740 27.246 1.00 61.21 56 GLU B N 1
ATOM 635 C CA . GLU B 1 14 ? 5.647 39.739 26.974 1.00 59.36 56 GLU B CA 1
ATOM 636 C C . GLU B 1 14 ? 5.267 39.016 25.668 1.00 56.12 56 GLU B C 1
ATOM 637 O O . GLU B 1 14 ? 4.094 38.671 25.459 1.00 55.05 56 GLU B O 1
ATOM 639 N N . GLN B 1 15 ? 6.267 38.743 24.827 1.00 54.99 57 GLN B N 1
ATOM 640 C CA . GLN B 1 15 ? 6.078 38.456 23.403 1.00 52.28 57 GLN B CA 1
ATOM 641 C C . GLN B 1 15 ? 6.221 36.961 23.004 1.00 49.84 57 GLN B C 1
ATOM 642 O O . GLN B 1 15 ? 7.252 36.316 23.253 1.00 49.51 57 GLN B O 1
ATOM 648 N N . GLU B 1 16 ? 5.167 36.438 22.374 1.00 46.76 58 GLU B N 1
ATOM 649 C CA . GLU B 1 16 ? 5.105 35.051 21.916 1.00 44.37 58 GLU B CA 1
ATOM 650 C C . GLU B 1 16 ? 5.428 34.902 20.435 1.00 42.18 58 GLU B C 1
ATOM 651 O O . GLU B 1 16 ? 4.950 35.668 19.579 1.00 42.09 58 GLU B O 1
ATOM 657 N N . TYR B 1 17 ? 6.199 33.866 20.148 1.00 40.14 59 TYR B N 1
ATOM 658 C CA . TYR B 1 17 ? 6.648 33.556 18.804 1.00 38.40 59 TYR B CA 1
ATOM 659 C C . TYR B 1 17 ? 6.393 32.096 18.515 1.00 35.69 59 TYR B C 1
ATOM 660 O O . TYR B 1 17 ? 6.454 31.277 19.416 1.00 34.35 59 TYR B O 1
ATOM 669 N N . TYR B 1 18 ? 6.118 31.797 17.249 1.00 33.86 60 TYR B N 1
ATOM 670 C CA . TYR B 1 18 ? 5.847 30.454 16.780 1.00 32.73 60 TYR B CA 1
ATOM 671 C C . TYR B 1 18 ? 6.635 30.241 15.506 1.00 34.21 60 TYR B C 1
ATOM 672 O O . TYR B 1 18 ? 6.677 31.122 14.622 1.00 35.27 60 TYR B O 1
ATOM 681 N N . LEU B 1 19 ? 7.257 29.075 15.405 1.00 34.37 61 LEU B N 1
ATOM 682 C CA . LEU B 1 19 ? 7.953 28.698 14.182 1.00 35.93 61 LEU B CA 1
ATOM 683 C C . LEU B 1 19 ? 6.930 28.081 13.232 1.00 35.03 61 LEU B C 1
ATOM 684 O O . LEU B 1 19 ? 6.297 27.088 13.566 1.00 33.57 61 LEU B O 1
ATOM 689 N N . VAL B 1 20 ? 6.758 28.695 12.070 1.00 36.23 62 VAL B N 1
ATOM 690 C CA . VAL B 1 20 ? 5.676 28.333 11.157 1.00 37.05 62 VAL B CA 1
ATOM 691 C C . VAL B 1 20 ? 6.165 27.522 9.962 1.00 39.58 62 VAL B C 1
ATOM 692 O O . VAL B 1 20 ? 7.068 27.950 9.237 1.00 41.78 62 VAL B O 1
ATOM 696 N N . LYS B 1 21 ? 5.583 26.344 9.762 1.00 40.23 63 LYS B N 1
ATOM 697 C CA . LYS B 1 21 ? 5.776 25.637 8.505 1.00 42.88 63 LYS B CA 1
ATOM 698 C C . LYS B 1 21 ? 4.718 26.178 7.556 1.00 43.69 63 LYS B C 1
ATOM 699 O O . LYS B 1 21 ? 3.525 26.118 7.855 1.00 41.72 63 LYS B O 1
ATOM 705 N N . TRP B 1 22 ? 5.173 26.760 6.450 1.00 46.49 64 TRP B N 1
ATOM 706 C CA . TRP B 1 22 ? 4.285 27.363 5.455 1.00 48.73 64 TRP B CA 1
ATOM 707 C C . TRP B 1 22 ? 3.923 26.309 4.411 1.00 51.40 64 TRP B C 1
ATOM 708 O O . TRP B 1 22 ? 4.754 25.450 4.086 1.00 53.35 64 TRP B O 1
ATOM 719 N N . ARG B 1 23 ? 2.695 26.370 3.891 1.00 52.62 65 ARG B N 1
ATOM 720 C CA . ARG B 1 23 ? 2.239 25.422 2.877 1.00 55.87 65 ARG B CA 1
ATOM 721 C C . ARG B 1 23 ? 3.050 25.598 1.595 1.00 59.25 65 ARG B C 1
ATOM 722 O O . ARG B 1 23 ? 3.306 26.728 1.174 1.00 60.16 65 ARG B O 1
ATOM 730 N N . GLY B 1 24 ? 3.470 24.479 1.001 1.00 61.90 66 GLY B N 1
ATOM 731 C CA . GLY B 1 24 ? 4.207 24.494 -0.270 1.00 65.94 66 GLY B CA 1
ATOM 732 C C . GLY B 1 24 ? 5.705 24.729 -0.166 1.00 67.31 66 GLY B C 1
ATOM 733 O O . GLY B 1 24 ? 6.418 24.587 -1.158 1.00 70.98 66 GLY B O 1
ATOM 734 N N . TYR B 1 25 ? 6.190 25.082 1.026 1.00 65.47 67 TYR B N 1
ATOM 735 C CA . TYR B 1 25 ? 7.620 25.355 1.253 1.00 66.87 67 TYR B CA 1
ATOM 736 C C . TYR B 1 25 ? 8.284 24.350 2.195 1.00 66.00 67 TYR B C 1
ATOM 737 O O . TYR B 1 25 ? 7.707 23.986 3.217 1.00 63.40 67 TYR B O 1
ATOM 746 N N . PRO B 1 26 ? 9.505 23.893 1.844 1.00 68.77 68 PRO B N 1
ATOM 747 C CA . PRO B 1 26 ? 10.208 22.858 2.609 1.00 68.67 68 PRO B CA 1
ATOM 748 C C . PRO B 1 26 ? 10.466 23.278 4.050 1.00 66.13 68 PRO B C 1
ATOM 749 O O . PRO B 1 26 ? 10.541 24.474 4.333 1.00 65.02 68 PRO B O 1
ATOM 753 N N . ASP B 1 27 ? 10.610 22.298 4.942 1.00 65.69 69 ASP B N 1
ATOM 754 C CA . ASP B 1 27 ? 10.707 22.554 6.387 1.00 63.73 69 ASP B CA 1
ATOM 755 C C . ASP B 1 27 ? 11.837 23.531 6.774 1.00 64.67 69 ASP B C 1
ATOM 756 O O . ASP B 1 27 ? 11.762 24.186 7.821 1.00 63.15 69 ASP B O 1
ATOM 758 N N . SER B 1 28 ? 12.852 23.650 5.918 1.00 67.56 70 SER B N 1
ATOM 759 C CA . SER B 1 28 ? 13.978 24.569 6.130 1.00 68.74 70 SER B CA 1
ATOM 760 C C . SER B 1 28 ? 13.653 26.045 5.807 1.00 68.08 70 SER B C 1
ATOM 761 O O . SER B 1 28 ? 14.487 26.939 6.029 1.00 69.05 70 SER B O 1
ATOM 764 N N . GLU B 1 29 ? 12.458 26.288 5.260 1.00 66.07 71 GLU B N 1
ATOM 765 C CA . GLU B 1 29 ? 11.980 27.643 4.992 1.00 64.83 71 GLU B CA 1
ATOM 766 C C . GLU B 1 29 ? 11.069 28.111 6.132 1.00 60.76 71 GLU B C 1
ATOM 767 O O . GLU B 1 29 ? 10.374 29.125 6.008 1.00 60.16 71 GLU B O 1
ATOM 773 N N . SER B 1 30 ? 11.051 27.359 7.230 1.00 57.84 72 SER B N 1
ATOM 774 C CA . SER B 1 30 ? 10.207 27.691 8.365 1.00 54.15 72 SER B CA 1
ATOM 775 C C . SER B 1 30 ? 10.719 28.970 9.011 1.00 53.48 72 SER B C 1
ATOM 776 O O . SER B 1 30 ? 11.935 29.172 9.095 1.00 55.38 72 SER B 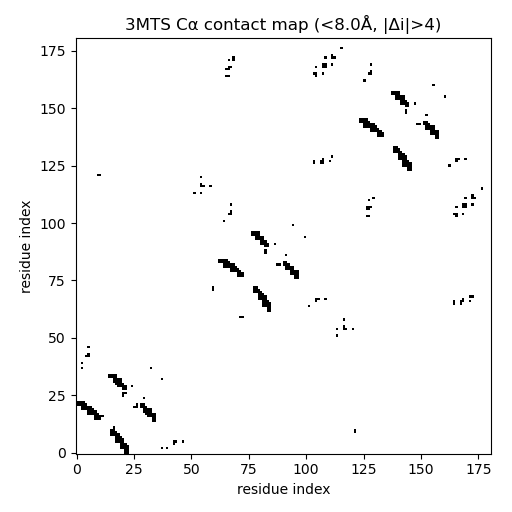O 1
ATOM 779 N N . THR B 1 31 ? 9.797 29.844 9.427 1.00 50.41 73 THR B N 1
ATOM 780 C CA . THR B 1 31 ? 10.166 31.150 10.023 1.00 49.24 73 THR B CA 1
ATOM 781 C C . THR B 1 31 ? 9.430 31.429 11.331 1.00 46.32 73 THR B C 1
ATOM 782 O O . THR B 1 31 ? 8.274 31.029 11.502 1.00 43.16 73 THR B O 1
ATOM 786 N N . TRP B 1 32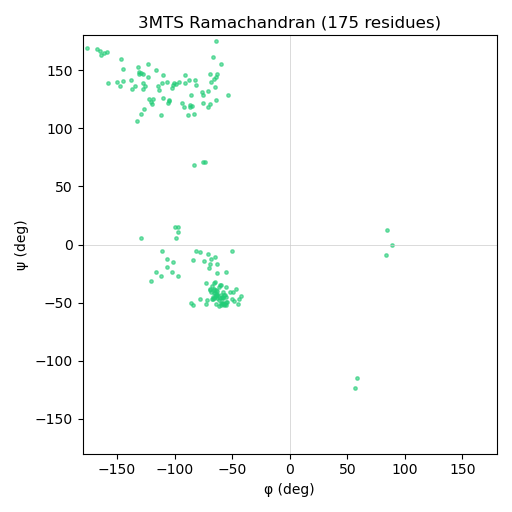 ? 10.116 32.123 12.239 1.00 46.04 74 TRP B N 1
ATOM 787 C CA . TRP B 1 32 ? 9.529 32.544 13.500 1.00 44.11 74 TRP B CA 1
ATOM 788 C C . TRP B 1 32 ? 8.593 33.725 13.255 1.00 43.59 74 TRP B C 1
ATOM 789 O O . TRP B 1 32 ? 8.980 34.705 12.622 1.00 44.98 74 TRP B O 1
ATOM 800 N N . GLU B 1 33 ? 7.367 33.613 13.760 1.00 41.42 75 GLU B N 1
ATOM 801 C CA . GLU B 1 33 ? 6.344 34.651 13.604 1.00 41.25 75 GLU B CA 1
ATOM 802 C C . GLU B 1 33 ? 5.794 35.051 14.967 1.00 39.97 75 GLU B C 1
ATOM 803 O O . GLU B 1 33 ? 5.533 34.168 15.790 1.00 38.45 75 GLU B O 1
ATOM 809 N N . PRO B 1 34 ? 5.615 36.378 15.208 1.00 40.61 76 PRO B N 1
ATOM 810 C CA . PRO B 1 34 ? 4.925 36.851 16.410 1.00 39.83 76 PRO B CA 1
ATOM 811 C C . PRO B 1 34 ? 3.470 36.379 16.388 1.00 38.37 76 PRO B C 1
ATOM 812 O O . PRO B 1 34 ? 2.871 36.295 15.306 1.00 38.23 76 PRO B O 1
ATOM 816 N N . ARG B 1 35 ? 2.926 36.056 17.560 1.00 37.46 77 ARG B N 1
ATOM 817 C CA . ARG B 1 35 ? 1.517 35.673 17.719 1.00 36.64 77 ARG B CA 1
ATOM 818 C C . ARG B 1 35 ? 0.549 36.616 16.975 1.00 38.06 77 ARG B C 1
ATOM 819 O O . ARG B 1 35 ? -0.425 36.167 16.384 1.00 36.92 77 ARG B O 1
ATOM 827 N N . GLN B 1 36 ? 0.852 37.913 16.978 1.00 40.32 78 GLN B N 1
ATOM 828 C CA . GLN B 1 36 ? -0.012 38.932 16.373 1.00 42.73 78 GLN B CA 1
ATOM 829 C C . GLN B 1 36 ? -0.159 38.723 14.859 1.00 42.54 78 GLN B C 1
ATOM 830 O O . GLN B 1 36 ? -1.141 39.150 14.276 1.00 43.65 78 GLN B O 1
ATOM 836 N N . ASN B 1 37 ? 0.814 38.070 14.226 1.00 41.56 79 ASN B N 1
ATOM 837 C CA . ASN B 1 37 ? 0.743 37.832 12.776 1.00 41.73 79 ASN B CA 1
ATOM 838 C C . ASN B 1 37 ? -0.141 36.623 12.402 1.00 39.35 79 ASN B C 1
ATOM 839 O O . ASN B 1 37 ? -0.371 36.362 11.219 1.00 40.15 79 ASN B O 1
ATOM 844 N N . LEU B 1 38 ? -0.619 35.891 13.410 1.00 36.03 80 LEU B N 1
ATOM 845 C CA . LEU B 1 38 ? -1.314 34.623 13.207 1.00 34.01 80 LEU B CA 1
ATOM 846 C C . LEU B 1 38 ? -2.794 34.767 13.528 1.00 32.89 80 LEU B C 1
ATOM 847 O O . LEU B 1 38 ? -3.159 35.521 14.439 1.00 32.90 80 LEU B O 1
ATOM 852 N N . LYS B 1 39 ? -3.632 34.046 12.787 1.00 31.14 81 LYS B N 1
ATOM 853 C CA . LYS B 1 39 ? -5.074 34.039 13.033 1.00 30.65 81 LYS B CA 1
ATOM 854 C C . LYS B 1 39 ? -5.584 32.605 13.135 1.00 30.08 81 LYS B C 1
ATOM 855 O O . LYS B 1 39 ? -6.782 32.377 13.217 1.00 30.38 81 LYS B O 1
ATOM 861 N N . CYS B 1 40 ? -4.668 31.643 13.108 1.00 29.11 82 CYS B N 1
ATOM 862 C CA . CYS B 1 40 ? -5.011 30.197 13.105 1.00 29.94 82 CYS B CA 1
ATOM 863 C C . CYS B 1 40 ? -5.268 29.685 14.536 1.00 28.76 82 CYS B C 1
ATOM 864 O O . CYS B 1 40 ? -4.480 28.908 15.082 1.00 27.77 82 CYS B O 1
ATOM 867 N N . VAL B 1 41 ? -6.364 30.144 15.131 1.00 30.09 83 VAL B N 1
ATOM 868 C CA . VAL B 1 41 ? -6.734 29.823 16.514 1.00 30.85 83 VAL B CA 1
ATOM 869 C C . VAL B 1 41 ? -6.924 28.334 16.808 1.00 31.00 83 VAL B C 1
ATOM 870 O O . VAL B 1 41 ? -6.584 27.879 17.904 1.00 30.98 83 VAL B O 1
ATOM 874 N N . ARG B 1 42 ? -7.436 27.558 15.850 1.00 31.91 84 ARG B N 1
ATOM 875 C CA . ARG B 1 42 ? -7.632 26.097 16.087 1.00 32.40 84 ARG B CA 1
ATOM 876 C C . ARG B 1 42 ? -6.290 25.312 16.131 1.00 30.91 84 ARG B C 1
ATOM 877 O O . ARG B 1 42 ? -6.059 24.495 17.013 1.00 30.85 84 ARG B O 1
ATOM 885 N N . ILE B 1 43 ? -5.436 25.557 15.148 1.00 29.91 85 ILE B N 1
ATOM 886 C CA . ILE B 1 43 ? -4.072 25.032 15.091 1.00 29.46 85 ILE B CA 1
ATOM 887 C C . ILE B 1 43 ? -3.271 25.391 16.355 1.00 27.40 85 ILE B C 1
ATOM 888 O O . ILE B 1 43 ? -2.576 24.550 16.911 1.00 26.63 85 ILE B O 1
ATOM 893 N N . LEU B 1 44 ? -3.376 26.646 16.777 1.00 26.48 86 LEU B N 1
ATOM 894 C CA . LEU B 1 44 ? -2.796 27.131 18.036 1.00 26.38 86 LEU B CA 1
ATOM 895 C C . LEU B 1 44 ? -3.289 26.385 19.284 1.00 25.64 86 LEU B C 1
ATOM 896 O O . LEU B 1 44 ? -2.479 25.934 20.121 1.00 25.20 86 LEU B O 1
ATOM 901 N N . LYS B 1 45 ? -4.607 26.253 19.401 1.00 26.00 87 LYS B N 1
ATOM 902 C CA . LYS B 1 45 ? -5.190 25.492 20.505 1.00 26.4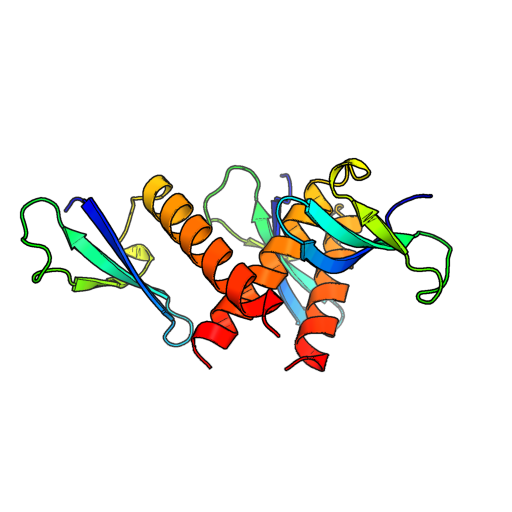7 87 LYS B CA 1
ATOM 903 C C . LYS B 1 45 ? -4.703 24.029 20.514 1.00 25.81 87 LYS B C 1
ATOM 904 O O . LYS B 1 45 ? -4.316 23.520 21.564 1.00 25.04 87 LYS B O 1
ATOM 910 N N . GLN B 1 46 ? -4.687 23.376 19.346 1.00 25.05 88 GLN B N 1
ATOM 911 C CA . GLN B 1 46 ? -4.162 21.983 19.218 1.00 24.74 88 GLN B CA 1
ATOM 912 C C . GLN B 1 46 ? -2.687 21.900 19.636 1.00 23.81 88 GLN B C 1
ATOM 913 O O . GLN B 1 46 ? -2.322 21.054 20.452 1.00 24.23 88 GLN B O 1
ATOM 919 N N . PHE B 1 47 ? -1.860 22.786 19.078 1.00 23.17 89 PHE B N 1
ATOM 920 C CA . PHE B 1 47 ? -0.432 22.841 19.402 1.00 22.95 89 PHE B CA 1
ATOM 921 C C . PHE B 1 47 ? -0.229 22.981 20.912 1.00 22.97 89 PHE B C 1
ATOM 922 O O . PHE B 1 47 ? 0.539 22.250 21.509 1.00 22.36 89 PHE B O 1
ATOM 930 N N . HIS B 1 48 ? -0.939 23.935 21.508 1.00 22.97 90 HIS B N 1
ATOM 931 C CA . HIS B 1 48 ? -0.856 24.174 22.925 1.00 24.58 90 HIS B CA 1
ATOM 932 C C . HIS B 1 48 ? -1.367 23.056 23.785 1.00 25.08 90 HIS B C 1
ATOM 933 O O . HIS B 1 48 ? -0.745 22.776 24.804 1.00 25.66 90 HIS B O 1
ATOM 940 N N . LYS B 1 49 ? -2.450 22.400 23.365 1.00 25.09 91 LYS B N 1
ATOM 941 C CA . LYS B 1 49 ? -2.936 21.259 24.076 1.00 26.96 91 LYS B CA 1
ATOM 942 C C . LYS B 1 49 ? -1.914 20.106 24.077 1.00 27.26 91 LYS B C 1
ATOM 943 O O . LYS B 1 49 ? -1.680 19.492 25.126 1.00 28.10 91 LYS B O 1
ATOM 949 N N . ASP B 1 50 ? -1.306 19.823 22.915 1.00 27.27 92 ASP B N 1
ATOM 950 C CA . ASP B 1 50 ? -0.301 18.757 22.789 1.00 27.73 92 ASP B CA 1
ATOM 951 C C . ASP B 1 50 ? 0.910 19.095 23.641 1.00 27.38 92 ASP B C 1
ATOM 952 O O . ASP B 1 50 ? 1.496 18.225 24.281 1.00 28.60 92 ASP B O 1
ATOM 957 N N . LEU B 1 51 ? 1.286 20.363 23.659 1.00 26.42 93 LEU B N 1
ATOM 958 C CA . LEU B 1 51 ? 2.422 20.786 24.459 1.00 27.12 93 LEU B CA 1
ATOM 959 C C . LEU B 1 51 ? 2.120 20.632 25.975 1.00 27.95 93 LEU B C 1
ATOM 960 O O . LEU B 1 51 ? 2.939 20.082 26.725 1.00 27.36 93 LEU B O 1
ATOM 965 N N . GLU B 1 52 ? 0.933 21.069 26.394 1.00 28.08 94 GLU B N 1
ATOM 966 C CA . GLU B 1 52 ? 0.490 20.891 27.778 1.00 30.41 94 GLU B CA 1
ATOM 967 C C . GLU B 1 52 ? 0.457 19.406 28.213 1.00 31.64 94 GLU B C 1
ATOM 968 O O . GLU B 1 52 ? 0.937 19.080 29.288 1.00 32.63 94 GLU B O 1
ATOM 974 N N . ARG B 1 53 ? -0.097 18.518 27.385 1.00 32.48 95 ARG B N 1
ATOM 975 C CA . ARG B 1 53 ? -0.221 17.087 27.750 1.00 34.34 95 ARG B CA 1
ATOM 976 C C . ARG B 1 53 ? 1.202 16.522 27.918 1.00 34.97 95 ARG B C 1
ATOM 977 O O . ARG B 1 53 ? 1.512 15.839 28.908 1.00 36.29 95 ARG B O 1
ATOM 985 N N . GLU B 1 54 ? 2.083 16.881 26.988 1.00 34.90 96 GLU B N 1
ATOM 986 C CA . GLU B 1 54 ? 3.499 16.498 27.054 1.00 36.09 96 GLU B CA 1
ATOM 987 C C . GLU B 1 54 ? 4.168 16.973 28.348 1.00 36.45 96 GLU B C 1
ATOM 988 O O . GLU B 1 54 ? 4.756 16.171 29.053 1.00 37.13 96 GLU B O 1
ATOM 994 N N . LEU B 1 55 ? 4.043 18.261 28.668 1.00 35.98 97 LEU B N 1
ATOM 995 C CA . LEU B 1 55 ? 4.699 18.837 29.855 1.00 37.17 97 LEU B CA 1
ATOM 996 C C . LEU B 1 55 ? 4.141 18.258 31.158 1.00 38.75 97 LEU B C 1
ATOM 997 O O . LEU B 1 55 ? 4.888 18.074 32.122 1.00 39.62 97 LEU B O 1
ATOM 1002 N N . LEU B 1 56 ? 2.847 17.933 31.154 1.00 38.45 98 LEU B N 1
ATOM 1003 C CA . LEU B 1 56 ? 2.197 17.251 32.271 1.00 41.42 98 LEU B CA 1
ATOM 1004 C C . LEU B 1 56 ? 2.728 15.833 32.478 1.00 43.90 98 LEU B C 1
ATOM 1005 O O . LEU B 1 56 ? 2.915 15.414 33.618 1.00 45.68 98 LEU B O 1
ATOM 1010 N N . ARG B 1 57 ? 2.945 15.107 31.381 1.00 45.43 99 ARG B N 1
ATOM 1011 C CA . ARG B 1 57 ? 3.630 13.809 31.406 1.00 49.26 99 ARG B CA 1
ATOM 1012 C C . ARG B 1 57 ? 5.054 13.925 31.967 1.00 52.12 99 ARG B C 1
ATOM 1013 O O . ARG B 1 57 ? 5.444 13.095 32.769 1.00 54.55 99 ARG B O 1
ATOM 1021 N N . ARG B 1 58 ? 5.815 14.948 31.564 1.00 53.80 100 ARG B N 1
ATOM 1022 C CA . ARG B 1 58 ? 7.163 15.198 32.125 1.00 57.95 100 ARG B CA 1
ATOM 1023 C C . ARG B 1 58 ? 7.151 15.577 33.616 1.00 60.86 100 ARG B C 1
ATOM 1024 O O . ARG B 1 58 ? 7.961 15.069 34.393 1.00 63.16 100 ARG B O 1
ATOM 1032 N N . HIS B 1 59 ? 6.245 16.492 33.976 1.00 61.78 101 HIS B N 1
ATOM 1033 C CA . HIS B 1 59 ? 5.916 16.921 35.349 1.00 64.94 101 HIS B CA 1
ATOM 1034 C C . HIS B 1 59 ? 5.630 15.745 36.298 1.00 67.66 101 HIS B C 1
ATOM 1035 O O . HIS B 1 59 ? 5.475 15.944 37.505 1.00 69.90 101 HIS B O 1
ATOM 1042 N N . HIS B 1 60 ? 5.596 14.528 35.737 1.00 68.55 102 HIS B N 1
ATOM 1043 C CA . HIS B 1 60 ? 5.441 13.261 36.487 1.00 71.24 102 HIS B CA 1
ATOM 1044 C C . HIS B 1 60 ? 6.601 12.267 36.296 1.00 72.67 102 HIS B C 1
ATOM 1045 O O . HIS B 1 60 ? 6.907 11.504 37.213 1.00 75.37 102 HIS B O 1
ATOM 1052 N N . ARG B 1 61 ? 7.226 12.273 35.113 1.00 71.67 103 ARG B N 1
ATOM 1053 C CA . ARG B 1 61 ? 8.262 11.285 34.726 1.00 72.92 103 ARG B CA 1
ATOM 1054 C C . ARG B 1 61 ? 9.582 11.391 35.508 1.00 75.68 103 ARG B C 1
ATOM 1055 O O . ARG B 1 61 ? 9.740 12.236 36.394 1.00 77.02 103 ARG B O 1
ATOM 1057 N N . GLY C 1 1 ? -20.412 17.308 14.785 1.00 52.59 43 GLY C N 1
ATOM 1058 C CA . GLY C 1 1 ? -20.085 18.521 15.599 1.00 51.86 43 GLY C CA 1
ATOM 1059 C C . GLY C 1 1 ? -18.860 19.273 15.122 1.00 50.39 43 GLY C C 1
ATOM 1060 O O . GLY C 1 1 ? -18.515 19.229 13.936 1.00 50.62 43 GLY C O 1
ATOM 1061 N N . GLU C 1 2 ? -18.235 19.989 16.055 1.00 48.95 44 GLU C N 1
ATOM 1062 C CA . GLU C 1 2 ? -17.016 20.767 15.809 1.00 47.50 44 GLU C CA 1
ATOM 1063 C C . GLU C 1 2 ? -15.883 20.253 16.713 1.00 44.49 44 GLU C C 1
ATOM 1064 O O . GLU C 1 2 ? -16.002 20.257 17.944 1.00 43.88 44 GLU C O 1
ATOM 1070 N N . VAL C 1 3 ? -14.796 19.802 16.090 1.00 42.13 45 VAL C N 1
ATOM 1071 C CA . VAL C 1 3 ? -13.620 19.345 16.817 1.00 39.86 45 VAL C CA 1
ATOM 1072 C C . VAL C 1 3 ? -12.939 20.541 17.473 1.00 39.81 45 VAL C C 1
ATOM 1073 O O . VAL C 1 3 ? -12.559 21.491 16.783 1.00 40.35 45 VAL C O 1
ATOM 1077 N N . GLU C 1 4 ? -12.812 20.498 18.801 1.00 39.32 46 GLU C N 1
ATOM 1078 C CA . GLU C 1 4 ? -12.007 21.483 19.531 1.00 39.24 46 GLU C CA 1
ATOM 1079 C C . GLU C 1 4 ? -10.532 21.076 19.523 1.00 37.61 46 GLU C C 1
ATOM 1080 O O . GLU C 1 4 ? -9.665 21.868 19.173 1.00 38.35 46 GLU C O 1
ATOM 1086 N N . TYR C 1 5 ? -10.232 19.850 19.925 1.00 35.85 47 TYR C N 1
ATOM 1087 C CA . TYR C 1 5 ? -8.898 19.310 19.698 1.00 34.40 47 TYR C CA 1
ATOM 1088 C C . TYR C 1 5 ? -8.908 17.794 19.734 1.00 32.93 47 TYR C C 1
ATOM 1089 O O . TYR C 1 5 ? -9.875 17.193 20.216 1.00 32.76 47 TYR C O 1
ATOM 1098 N N . LEU C 1 6 ? -7.818 17.203 19.242 1.00 31.30 48 LEU C N 1
ATOM 1099 C CA . LEU C 1 6 ? -7.594 15.759 19.216 1.00 31.03 48 LEU C CA 1
ATOM 1100 C C . LEU C 1 6 ? -6.678 15.342 20.352 1.00 31.61 48 LEU C C 1
ATOM 1101 O O . LEU C 1 6 ? -5.684 16.001 20.620 1.00 31.75 48 LEU C O 1
ATOM 1106 N N . CYS C 1 7 ? -6.991 14.223 20.986 1.00 32.49 49 CYS C N 1
ATOM 1107 C CA . CYS C 1 7 ? -6.361 13.864 22.246 1.00 34.24 49 CYS C CA 1
ATOM 1108 C C . CYS C 1 7 ? -5.551 12.601 22.132 1.00 33.69 49 CYS C C 1
ATOM 1109 O O . CYS C 1 7 ? -4.633 12.417 22.901 1.00 34.77 49 CYS C O 1
ATOM 1112 N N . ASP C 1 8 ? -5.874 11.745 21.165 1.00 33.05 50 ASP C N 1
ATOM 1113 C CA . ASP C 1 8 ? -5.231 10.435 21.054 1.00 32.39 50 ASP C CA 1
ATOM 1114 C C . ASP C 1 8 ? -5.522 9.851 19.670 1.00 31.44 50 ASP C C 1
ATOM 1115 O O . ASP C 1 8 ? -6.399 10.324 18.952 1.00 30.50 50 ASP C O 1
ATOM 1120 N N . TYR C 1 9 ? -4.780 8.807 19.317 1.00 30.99 51 TYR C N 1
ATOM 1121 C CA . TYR C 1 9 ? -4.807 8.245 17.981 1.00 30.87 51 TYR C CA 1
ATOM 1122 C C . TYR C 1 9 ? -4.639 6.738 18.111 1.00 31.50 51 TYR C C 1
ATOM 1123 O O . TYR C 1 9 ? -4.001 6.266 19.063 1.00 31.50 51 TYR C O 1
ATOM 1132 N N . LYS C 1 10 ? -5.203 5.998 17.154 1.00 31.44 52 LYS C N 1
ATOM 1133 C CA . LYS C 1 10 ? -5.104 4.520 17.120 1.00 31.46 52 LYS C CA 1
ATOM 1134 C C . LYS C 1 10 ? -5.340 4.079 15.692 1.00 31.23 52 LYS C C 1
ATOM 1135 O O . LYS C 1 10 ? -6.250 4.596 15.044 1.00 31.35 52 LYS C O 1
ATOM 1141 N N . LYS C 1 11 ? -4.563 3.109 15.218 1.00 30.81 53 LYS C N 1
ATOM 1142 C CA . LYS C 1 11 ? -4.790 2.493 13.912 1.00 31.28 53 LYS C CA 1
ATOM 1143 C C . LYS C 1 11 ? -5.066 1.006 14.137 1.00 32.08 53 LYS C C 1
ATOM 1144 O O . LYS C 1 11 ? -4.288 0.320 14.788 1.00 31.38 53 LYS C O 1
ATOM 1150 N N . ILE C 1 12 ? -6.195 0.521 13.634 1.00 32.19 54 ILE C N 1
ATOM 1151 C CA . ILE C 1 12 ? -6.494 -0.911 13.645 1.00 32.58 54 ILE C CA 1
ATOM 1152 C C . ILE C 1 12 ? -6.688 -1.339 12.193 1.00 33.62 54 ILE C C 1
ATOM 1153 O O . ILE C 1 12 ? -7.530 -0.772 11.494 1.00 33.75 54 ILE C O 1
ATOM 1158 N N . ARG C 1 13 ? -5.892 -2.314 11.754 1.00 34.59 55 ARG C N 1
ATOM 1159 C CA . ARG C 1 13 ? -5.781 -2.724 10.353 1.00 37.00 55 ARG C CA 1
ATOM 1160 C C . ARG C 1 13 ? -5.395 -1.486 9.561 1.00 37.80 55 ARG C C 1
ATOM 1161 O O . ARG C 1 13 ? -4.418 -0.852 9.900 1.00 38.01 55 ARG C O 1
ATOM 1169 N N . GLU C 1 14 ? -6.175 -1.114 8.556 1.00 40.16 56 GLU C N 1
ATOM 1170 C CA . GLU C 1 14 ? -5.895 0.119 7.819 1.00 42.35 56 GLU C CA 1
ATOM 1171 C C . GLU C 1 14 ? -6.748 1.310 8.283 1.00 40.81 56 GLU C C 1
ATOM 1172 O O . GLU C 1 14 ? -6.662 2.388 7.699 1.00 41.75 56 GLU C O 1
ATOM 1178 N N . GLN C 1 15 ? -7.539 1.126 9.344 1.00 38.85 57 GLN C N 1
ATOM 1179 C CA . GLN C 1 15 ? -8.453 2.169 9.829 1.00 37.26 57 GLN C CA 1
ATOM 1180 C C . GLN C 1 15 ? -7.837 3.047 10.953 1.00 35.10 57 GLN C C 1
ATOM 1181 O O . GLN C 1 15 ? -7.449 2.534 12.020 1.00 34.00 57 GLN C O 1
ATOM 1187 N N . GLU C 1 16 ? -7.768 4.362 10.729 1.00 33.48 58 GLU C N 1
ATOM 1188 C CA . GLU C 1 16 ? -7.255 5.275 11.749 1.00 31.83 58 GLU C CA 1
ATOM 1189 C C . GLU C 1 16 ? -8.387 5.891 12.563 1.00 30.64 58 GLU C C 1
ATOM 1190 O O . GLU C 1 16 ? -9.399 6.245 12.002 1.00 29.86 58 GLU C O 1
ATOM 1196 N N . TYR C 1 17 ? -8.189 6.020 13.878 1.00 28.67 59 TYR C N 1
ATOM 1197 C CA . TYR C 1 17 ? -9.187 6.584 14.755 1.00 28.06 59 TYR C CA 1
ATOM 1198 C C . TYR C 1 17 ? -8.577 7.679 15.623 1.00 28.09 59 TYR C C 1
ATOM 1199 O O . TYR C 1 17 ? -7.395 7.607 16.010 1.00 28.19 59 TYR C O 1
ATOM 1208 N N . TYR C 1 18 ? -9.396 8.676 15.944 1.00 27.47 60 TYR C N 1
ATOM 1209 C CA . TYR C 1 18 ? -8.954 9.797 16.751 1.00 27.34 60 TYR C CA 1
ATOM 1210 C C . TYR C 1 18 ? -9.890 9.990 17.908 1.00 27.30 60 TYR C C 1
ATOM 1211 O O . TYR C 1 18 ? -11.106 9.856 17.753 1.00 27.85 60 TYR C O 1
ATOM 1220 N N . LEU C 1 19 ? -9.318 10.285 19.068 1.00 26.65 61 LEU C N 1
ATOM 1221 C CA . LEU C 1 19 ? -10.117 10.655 20.245 1.00 27.22 61 LEU C CA 1
ATOM 1222 C C . LEU C 1 19 ? -10.356 12.147 20.179 1.00 27.12 61 LEU C C 1
ATOM 1223 O O . LEU C 1 19 ? -9.406 12.922 20.214 1.00 26.79 61 LEU C O 1
ATOM 1228 N N . VAL C 1 20 ? -11.625 12.535 20.082 1.00 28.39 62 VAL C N 1
ATOM 1229 C CA . VAL C 1 20 ? -12.022 13.909 19.784 1.00 28.21 62 VAL C CA 1
ATOM 1230 C C . VAL C 1 20 ? -12.647 14.575 20.973 1.00 30.06 62 VAL C C 1
ATOM 1231 O O . VAL C 1 20 ? -13.616 14.054 21.532 1.00 30.71 62 VAL C O 1
ATOM 1235 N N . LYS C 1 21 ? -12.102 15.738 21.349 1.00 30.44 63 LYS C N 1
ATOM 1236 C CA . LYS C 1 21 ? -12.757 16.618 22.313 1.00 31.97 63 LYS C CA 1
ATOM 1237 C C . LYS C 1 21 ? -13.619 17.600 21.519 1.00 32.86 63 LYS C C 1
ATOM 1238 O O . LYS C 1 21 ? -13.099 18.377 20.714 1.00 32.05 63 LYS C O 1
ATOM 1244 N N . TRP C 1 22 ? -14.931 17.555 21.756 1.00 34.33 64 TRP C N 1
ATOM 1245 C CA . TRP C 1 22 ? -15.898 18.332 20.984 1.00 35.77 64 TRP C CA 1
ATOM 1246 C C . TRP C 1 22 ? -16.095 19.718 21.571 1.00 37.73 64 TRP C C 1
ATOM 1247 O O . TRP C 1 22 ? -16.120 19.887 22.804 1.00 37.26 64 TRP C O 1
ATOM 1258 N N . ARG C 1 23 ? -16.233 20.709 20.687 1.00 39.70 65 ARG C N 1
ATOM 1259 C CA . ARG C 1 23 ? -16.467 22.072 21.132 1.00 43.29 65 ARG C CA 1
ATOM 1260 C C . ARG C 1 23 ? -17.807 22.096 21.846 1.00 45.70 65 ARG C C 1
ATOM 1261 O O . ARG C 1 23 ? -18.799 21.646 21.287 1.00 45.90 65 ARG C O 1
ATOM 1269 N N . GLY C 1 24 ? -17.811 22.563 23.094 1.00 48.08 66 GLY C N 1
ATOM 1270 C CA . GLY C 1 24 ? -19.043 22.683 23.887 1.00 52.26 66 GLY C CA 1
ATOM 1271 C C . GLY C 1 24 ? -19.494 21.428 24.621 1.00 53.95 66 GLY C C 1
ATOM 1272 O O . GLY C 1 24 ? -20.631 21.368 25.105 1.00 56.01 66 GLY C O 1
ATOM 1273 N N . TYR C 1 25 ? -18.619 20.423 24.691 1.00 52.73 67 TYR C N 1
ATOM 1274 C CA . TYR C 1 25 ? -18.834 19.239 25.525 1.00 54.39 67 TYR C CA 1
ATOM 1275 C C . TYR C 1 25 ? -17.666 19.057 26.500 1.00 54.36 67 TYR C C 1
ATOM 1276 O O . TYR C 1 25 ? -16.510 19.318 26.151 1.00 52.83 67 TYR C O 1
ATOM 1285 N N . PRO C 1 26 ? -17.957 18.592 27.726 1.00 56.22 68 PRO C N 1
ATOM 1286 C CA . PRO C 1 26 ? -16.857 18.330 28.653 1.00 56.56 68 PRO C CA 1
ATOM 1287 C C . PRO C 1 26 ? -15.904 17.205 28.190 1.00 54.63 68 PRO C C 1
ATOM 1288 O O . PRO C 1 26 ? -16.140 16.545 27.169 1.00 53.53 68 PRO C O 1
ATOM 1292 N N . ASP C 1 27 ? -14.836 17.006 28.946 1.00 55.00 69 ASP C N 1
ATOM 1293 C CA . ASP C 1 27 ? -13.854 15.973 28.670 1.00 54.09 69 ASP C CA 1
ATOM 1294 C C . ASP C 1 27 ? -14.457 14.585 28.572 1.00 53.42 69 ASP C C 1
ATOM 1295 O O . ASP C 1 27 ? -14.201 13.873 27.620 1.00 51.67 69 ASP C O 1
ATOM 1300 N N . SER C 1 28 ? -15.269 14.219 29.557 1.00 55.26 70 SER C N 1
ATOM 1301 C CA . SER C 1 28 ? -15.849 12.870 29.664 1.00 55.43 70 SER C CA 1
ATOM 1302 C C . SER C 1 28 ? -16.825 12.500 28.529 1.00 53.98 70 SER C C 1
ATOM 1303 O O . SER C 1 28 ? -17.234 11.340 28.409 1.00 54.19 70 SER C O 1
ATOM 1306 N N . GLU C 1 29 ? -17.197 13.492 27.715 1.00 52.34 71 GLU C N 1
ATOM 1307 C CA . GLU C 1 29 ? -18.016 13.271 26.535 1.00 50.18 71 GLU C CA 1
ATOM 1308 C C . GLU C 1 29 ? -17.129 13.237 25.262 1.00 47.32 71 GLU C C 1
ATOM 1309 O O . GLU C 1 29 ? -17.621 13.333 24.141 1.00 46.76 71 GLU C O 1
ATOM 1311 N N . SER C 1 30 ? -15.818 13.092 25.447 1.00 45.34 72 SER C N 1
ATOM 1312 C CA . SER C 1 30 ? -14.904 12.902 24.326 1.00 42.73 72 SER C CA 1
ATOM 1313 C C . SER C 1 30 ? -15.097 11.509 23.734 1.00 41.10 72 SER C C 1
ATOM 1314 O O . SER C 1 30 ? -15.106 10.541 24.484 1.00 41.78 72 SER C O 1
ATOM 1317 N N . THR C 1 31 ? -15.224 11.424 22.408 1.00 38.62 73 THR C N 1
ATOM 1318 C CA . THR C 1 31 ? -15.464 10.154 21.703 1.00 37.50 73 THR C CA 1
ATOM 1319 C C . THR C 1 31 ? -14.416 9.826 20.632 1.00 35.20 73 THR C C 1
ATOM 1320 O O . THR C 1 31 ? -13.772 10.721 20.047 1.00 33.50 73 THR C O 1
ATOM 1324 N N . TRP C 1 32 ? -14.287 8.532 20.353 1.00 33.99 74 TRP C N 1
ATOM 1325 C CA . TRP C 1 32 ? -13.416 8.062 19.304 1.00 32.26 74 TRP C CA 1
ATOM 1326 C C . TRP C 1 32 ? -14.138 8.184 17.978 1.00 32.82 74 TRP C C 1
ATOM 1327 O O . TRP C 1 32 ? -15.334 7.916 17.882 1.00 32.98 74 TRP C O 1
ATOM 1338 N N . GLU C 1 33 ? -13.402 8.572 16.944 1.00 32.12 75 GLU C N 1
ATOM 1339 C CA . GLU C 1 33 ? -14.000 8.769 15.641 1.00 33.10 75 GLU C CA 1
ATOM 1340 C C . GLU C 1 33 ? -13.113 8.213 14.568 1.00 32.57 75 GLU C C 1
ATOM 1341 O O . GLU C 1 33 ? -11.893 8.359 14.634 1.00 31.58 75 GLU C O 1
ATOM 1347 N N . PRO C 1 34 ? -13.729 7.594 13.555 1.00 33.35 76 PRO C N 1
ATOM 1348 C CA . PRO C 1 34 ? -12.977 7.190 12.366 1.00 34.16 76 PRO C CA 1
ATOM 1349 C C . PRO C 1 34 ? -12.477 8.443 11.654 1.00 34.50 76 PRO C C 1
ATOM 1350 O O . PRO C 1 34 ? -13.207 9.450 11.609 1.00 34.95 76 PRO C O 1
ATOM 1354 N N . ARG C 1 35 ? -11.264 8.387 11.108 1.00 34.93 77 ARG C N 1
ATOM 1355 C CA . ARG C 1 35 ? -10.669 9.532 10.411 1.00 36.01 77 ARG C CA 1
ATOM 1356 C C . ARG C 1 35 ? -11.571 10.150 9.323 1.00 38.19 77 ARG C C 1
ATOM 1357 O O . ARG C 1 35 ? -11.644 11.384 9.216 1.00 38.20 77 ARG C O 1
ATOM 1365 N N . GLN C 1 36 ? -12.260 9.318 8.532 1.00 40.66 78 GLN C N 1
ATOM 1366 C CA . GLN C 1 36 ? -13.141 9.846 7.460 1.00 44.28 78 GLN C CA 1
ATOM 1367 C C . GLN C 1 36 ? -14.300 10.680 8.024 1.00 44.97 78 GLN C C 1
ATOM 1368 O O . GLN C 1 36 ? -14.939 11.421 7.280 1.00 46.05 78 GLN C O 1
ATOM 1374 N N . ASN C 1 37 ? -14.581 10.548 9.321 1.00 43.82 79 ASN C N 1
ATOM 1375 C CA . ASN C 1 37 ? -15.630 11.352 9.948 1.00 45.20 79 ASN C CA 1
ATOM 1376 C C . ASN C 1 37 ? -15.263 12.801 10.191 1.00 44.56 79 ASN C C 1
ATOM 1377 O O . ASN C 1 37 ? -16.125 13.612 10.481 1.00 46.28 79 ASN C O 1
ATOM 1382 N N . LEU C 1 38 ? -13.980 13.120 10.094 1.00 43.32 80 LEU C N 1
ATOM 1383 C CA . LEU C 1 38 ? -13.469 14.412 10.516 1.00 41.66 80 LEU C CA 1
ATOM 1384 C C . LEU C 1 38 ? -13.039 15.185 9.299 1.00 42.80 80 LEU C C 1
ATOM 1385 O O . LEU C 1 38 ? -12.419 14.627 8.394 1.00 42.96 80 LEU C O 1
ATOM 1390 N N . LYS C 1 39 ? -13.337 16.476 9.285 1.00 43.15 81 LYS C N 1
ATOM 1391 C CA . LYS C 1 39 ? -13.000 17.301 8.144 1.00 44.71 81 LYS C CA 1
ATOM 1392 C C . LYS C 1 39 ? -11.886 18.308 8.493 1.00 43.94 81 LYS C C 1
ATOM 1393 O O . LYS C 1 39 ? -11.369 18.998 7.620 1.00 45.12 81 LYS C O 1
ATOM 1395 N N . CYS C 1 40 ? -11.501 18.343 9.768 1.00 42.61 82 CYS C N 1
ATOM 1396 C CA . CYS C 1 40 ? -10.476 19.249 10.313 1.00 42.23 82 CYS C CA 1
ATOM 1397 C C . CYS C 1 40 ? -9.044 18.849 9.903 1.00 41.09 82 CYS C C 1
ATOM 1398 O O . CYS C 1 40 ? -8.245 18.402 10.731 1.00 39.22 82 CYS C O 1
ATOM 1401 N N . VAL C 1 41 ? -8.727 19.047 8.629 1.00 42.13 83 VAL C N 1
ATOM 1402 C CA . VAL C 1 41 ? -7.478 18.586 8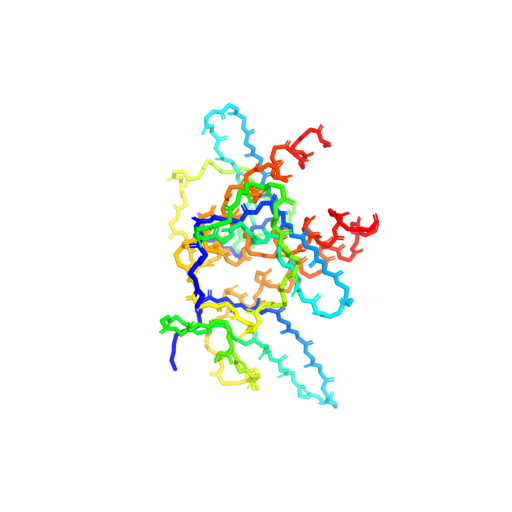.008 1.00 42.35 83 VAL C CA 1
ATOM 1403 C C . VAL C 1 41 ? -6.233 19.267 8.587 1.00 41.79 83 VAL C C 1
ATOM 1404 O O . VAL C 1 41 ? -5.164 18.647 8.674 1.00 41.16 83 VAL C O 1
ATOM 1408 N N . ARG C 1 42 ? -6.380 20.527 8.995 1.00 42.01 84 ARG C N 1
ATOM 1409 C CA . ARG C 1 42 ? -5.275 21.293 9.575 1.00 41.79 84 ARG C CA 1
ATOM 1410 C C . ARG C 1 42 ? -4.952 20.809 10.988 1.00 39.24 84 ARG C C 1
ATOM 1411 O O . ARG C 1 42 ?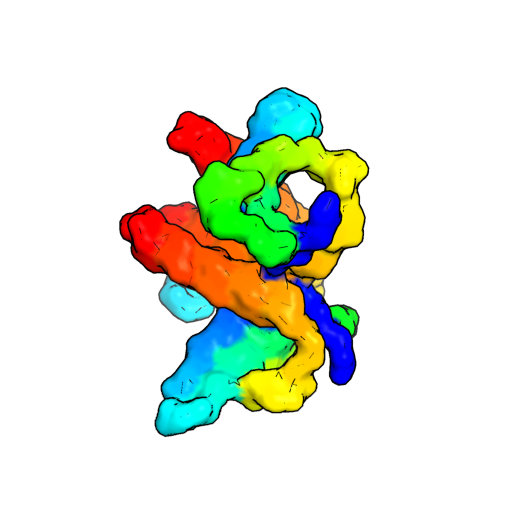 -3.804 20.528 11.301 1.00 38.97 84 ARG C O 1
ATOM 1419 N N . ILE C 1 43 ? -5.973 20.713 11.832 1.00 38.03 85 ILE C N 1
ATOM 1420 C CA . ILE C 1 43 ? -5.857 20.139 13.179 1.00 35.91 85 ILE C CA 1
ATOM 1421 C C . ILE C 1 43 ? -5.274 18.709 13.196 1.00 33.37 85 ILE C C 1
ATOM 1422 O O . ILE C 1 43 ? -4.540 18.349 14.106 1.00 31.80 85 ILE C O 1
ATOM 1427 N N . LEU C 1 44 ? -5.609 17.893 12.205 1.00 32.31 86 LEU C N 1
ATOM 1428 C CA . LEU C 1 44 ? -5.072 16.526 12.141 1.00 30.75 86 LEU C CA 1
ATOM 1429 C C . LEU C 1 44 ? -3.563 16.557 11.911 1.00 30.49 86 LEU C C 1
ATOM 1430 O O . LEU C 1 44 ? -2.822 15.760 12.464 1.00 29.85 86 LEU C O 1
ATOM 1435 N N . LYS C 1 45 ? -3.131 17.481 11.063 1.00 31.49 87 LYS C N 1
ATOM 1436 C CA . LYS C 1 45 ? -1.739 17.614 10.681 1.00 31.86 87 LYS C CA 1
ATOM 1437 C C . LYS C 1 45 ? -0.929 18.078 11.879 1.00 30.31 87 LYS C C 1
ATOM 1438 O O . LYS C 1 45 ? 0.128 17.528 12.192 1.00 30.08 87 LYS C O 1
ATOM 1444 N N . GLN C 1 46 ? -1.456 19.096 12.551 1.00 29.12 88 GLN C N 1
ATOM 1445 C CA . GLN C 1 46 ? -0.839 19.662 13.730 1.00 27.16 88 GLN C CA 1
ATOM 1446 C C . GLN C 1 46 ? -0.678 18.591 14.804 1.00 26.01 88 GLN C C 1
ATOM 1447 O O . GLN C 1 46 ? 0.399 18.440 15.388 1.00 25.46 88 GLN C O 1
ATOM 1453 N N . PHE C 1 47 ? -1.769 17.885 15.085 1.00 25.22 89 PHE C N 1
ATOM 1454 C CA . PHE C 1 47 ? -1.758 16.749 15.983 1.00 24.93 89 PHE C CA 1
ATOM 1455 C C . PHE C 1 47 ? -0.651 15.745 15.625 1.00 25.32 89 PHE C C 1
ATOM 1456 O O . PHE C 1 47 ? 0.069 15.275 16.528 1.00 24.20 89 PHE C O 1
ATOM 1464 N N . HIS C 1 48 ? -0.536 15.402 14.331 1.00 25.70 90 HIS C N 1
ATOM 1465 C CA . HIS C 1 48 ? 0.452 14.402 13.918 1.00 27.22 90 HIS C CA 1
ATOM 1466 C C . HIS C 1 48 ? 1.896 14.928 13.972 1.00 27.86 90 HIS C C 1
ATOM 1467 O O . HIS C 1 48 ? 2.806 14.196 14.326 1.00 28.88 90 HIS C O 1
ATOM 1474 N N . LYS C 1 49 ? 2.096 16.212 13.694 1.00 28.38 91 LYS C N 1
ATOM 1475 C CA . LYS C 1 49 ? 3.431 16.780 13.839 1.00 29.02 91 LYS C CA 1
ATOM 1476 C C . LYS C 1 49 ? 3.828 16.853 15.298 1.00 28.41 91 LYS C C 1
ATOM 1477 O O . LYS C 1 49 ? 4.977 16.550 15.631 1.00 29.07 91 LYS C O 1
ATOM 1483 N N . ASP C 1 50 ? 2.877 17.206 16.161 1.00 27.17 92 ASP C N 1
ATOM 1484 C CA . ASP C 1 50 ? 3.125 17.282 17.609 1.00 27.83 92 ASP C CA 1
ATOM 1485 C C . ASP C 1 50 ? 3.481 15.920 18.216 1.00 28.09 92 ASP C C 1
ATOM 1486 O O . ASP C 1 50 ? 4.371 15.828 19.073 1.00 27.59 92 ASP C O 1
ATOM 1491 N N . LEU C 1 51 ? 2.753 14.884 17.789 1.00 28.56 93 LEU C N 1
ATOM 1492 C CA . LEU C 1 51 ? 2.975 13.498 18.228 1.00 30.75 93 LEU C CA 1
ATOM 1493 C C . LEU C 1 51 ? 4.403 13.045 17.913 1.00 31.42 93 LEU C C 1
ATOM 1494 O O . LEU C 1 51 ? 5.113 12.540 18.787 1.00 31.79 93 LEU C O 1
ATOM 1499 N N . GLU C 1 52 ? 4.810 13.234 16.659 1.00 31.77 94 GLU C N 1
ATOM 1500 C CA . GLU C 1 52 ? 6.162 12.906 16.225 1.00 33.38 94 GLU C CA 1
ATOM 1501 C C . GLU C 1 52 ? 7.211 13.690 17.000 1.00 33.93 94 GLU C C 1
ATOM 1502 O O . GLU C 1 52 ? 8.139 13.102 17.540 1.00 34.61 94 GLU C O 1
ATOM 1508 N N . ARG C 1 53 ? 7.054 15.007 17.056 1.00 33.25 95 ARG C N 1
ATOM 1509 C CA . ARG C 1 53 ? 8.005 15.846 17.760 1.00 34.79 95 ARG C CA 1
ATOM 1510 C C . ARG C 1 53 ? 8.184 15.459 19.242 1.00 34.68 95 ARG C C 1
ATOM 1511 O O . ARG C 1 53 ? 9.317 15.409 19.739 1.00 34.01 95 ARG C O 1
ATOM 1519 N N . GLU C 1 54 ? 7.073 15.177 19.925 1.00 33.70 96 GLU C N 1
ATOM 1520 C CA . GLU C 1 54 ? 7.121 14.647 21.289 1.00 34.74 96 GLU C CA 1
ATOM 1521 C C . GLU C 1 54 ? 7.898 13.309 21.383 1.00 34.37 96 GLU C C 1
ATOM 1522 O O . GLU C 1 54 ? 8.748 13.138 22.287 1.00 34.28 96 GLU C O 1
ATOM 1528 N N . LEU C 1 55 ? 7.621 12.373 20.465 1.00 32.16 97 LEU C N 1
ATOM 1529 C CA . LEU C 1 55 ? 8.372 11.110 20.472 1.00 32.44 97 LEU C CA 1
ATOM 1530 C C . LEU C 1 55 ? 9.883 11.346 20.395 1.00 33.30 97 LEU C C 1
ATOM 1531 O O . LEU C 1 55 ? 10.629 10.852 21.236 1.00 33.12 97 LEU C O 1
ATOM 1536 N N . LEU C 1 56 ? 10.302 12.133 19.407 1.00 33.42 98 LEU C N 1
ATOM 1537 C CA . LEU C 1 56 ? 11.709 12.386 19.112 1.00 35.94 98 LEU C CA 1
ATOM 1538 C C . LEU C 1 56 ? 12.421 13.212 20.197 1.00 37.96 98 LEU C C 1
ATOM 1539 O O . LEU C 1 56 ? 13.639 13.292 20.240 1.00 38.68 98 LEU C O 1
ATOM 1544 N N . ARG C 1 57 ? 11.623 13.788 21.082 1.00 39.25 99 ARG C N 1
ATOM 1545 C CA . ARG C 1 57 ? 12.060 14.646 22.165 1.00 42.15 99 ARG C CA 1
ATOM 1546 C C . ARG C 1 57 ? 12.078 13.876 23.493 1.00 43.76 99 ARG C C 1
ATOM 1547 O O . ARG C 1 57 ? 12.633 14.358 24.470 1.00 45.38 99 ARG C O 1
ATOM 1555 N N . ARG C 1 58 ? 11.426 12.714 23.523 1.00 44.01 100 ARG C N 1
ATOM 1556 C CA . ARG C 1 58 ? 11.265 11.870 24.714 1.00 46.77 100 ARG C CA 1
ATOM 1557 C C . ARG C 1 58 ? 12.621 11.347 25.221 1.00 49.02 100 ARG C C 1
ATOM 1558 O O . ARG C 1 58 ? 13.066 11.705 26.313 1.00 50.97 100 ARG C O 1
#

Secondary structure (DSSP, 8-state):
--EEEEEEEEE-SS-EEEEEEETTS-GGG-EEEEGGG---HHHHHHHHHHHHHHHHHHHHH-/--EEEEEEEEEETTEEEEEEEETTS-GGG-EEEEGGG---HHHHHHHHHHHHHHHHHHTT-/--EEEEEEEEEETTEEEEEEEETTS-GGG-EEEEGGG---HHHHHHHHHHHHHHHHH-